Protein AF-A0A7V7G364-F1 (afdb_monomer_lite)

Foldseek 3Di:
DPPCVFFDDDPVVVVLLVLLVVLLVLQQVLQLCCCVVLVLDDPVCSVVGGLVCSQWPPPDPDTDGRPSLVPDPQVLSVVSVVLVVVLVCLVVVVVVVCVVPVLQAHSVRSVCCSPPFPETEGAPVVVVVVSVVVVVVVVVLVVLVVVLVVLVVVLVVLVVVLVVCVVVVPPVSNVVSVVVNVVSVVVSVVSVVVSVVVVVVVVRYRYDYPVSSVVVSVVSVVSSVSSVVSSVSSSVVVVVPDDPPDDDDDDPDDDD

Sequence (256 aa):
MEDFSYTINNLKTSHYKNSFRIFYSLLDKIAYFIYRFFDLGPIDNDGRVSFINIFVNTSGKTSKPNKALENSKNPFIHALFFILKDIRELKSYTNISKWVDPDVASYDEIRNAMEHRSLKIVDDFGKESVSRDYRLHENEVEKVKEEIRLLRCDIEGIFPKIREAKQSGEVNKRKEAETEKSSLESQVDVLQKKLHEKEKLSSHSVLVSITEFERRLKGLAKLCRNSLMYLSLAIEFEESQKESDGLVIPREVPLK

Radius of gyration: 28.06 Å; chains: 1; bounding box: 55×54×86 Å

InterPro domains:
  IPR040826 LA2681-like HEPN domain [PF18733] (4-140)

Organism: NCBI:txid2606936

Secondary structure (DSSP, 8-state):
---GGGB--SHHHHHHHHHHHHHHHHHHHHHHHHHHHTT-S-GGGGGG--TTTTTEE--SSS-EE-HHHHT---HHHHHHHHHHHHHHHTTTHHHHHHHH-TT---HHHHHHHHHTSEEEEE-HHHHHHHHHHHHHHHHHHHHHHHHHHHHHHHHHHHHHHHHHHHHHT-HHHHHHHHHHHHHHHHHHHHHHHHHHHHHHHHTTEEEEEHHHHHHHHHHHHHHHHHHHHHHHHHHHHHHHHS---S----------

pLDDT: mean 78.5, std 14.14, range [37.53, 95.12]

Structure (mmCIF, N/CA/C/O backbone):
data_AF-A0A7V7G364-F1
#
_entry.id   AF-A0A7V7G364-F1
#
loop_
_atom_site.group_PDB
_atom_site.id
_atom_site.type_symbol
_atom_site.label_atom_id
_atom_site.label_alt_id
_atom_site.label_comp_id
_atom_site.label_asym_id
_atom_site.label_entity_id
_atom_site.label_seq_id
_atom_site.pdbx_PDB_ins_code
_atom_site.Cartn_x
_atom_site.Cartn_y
_atom_site.Cartn_z
_atom_site.occupancy
_atom_site.B_iso_or_equiv
_atom_site.auth_seq_id
_atom_site.auth_comp_id
_atom_site.auth_asym_id
_atom_site.auth_atom_id
_atom_site.pdbx_PDB_model_num
ATOM 1 N N . MET A 1 1 ? -13.686 13.954 19.635 1.00 38.00 1 MET A N 1
ATOM 2 C CA . MET A 1 1 ? -14.362 14.854 18.675 1.00 38.00 1 MET A CA 1
ATOM 3 C C . MET A 1 1 ? -13.288 15.183 17.656 1.00 38.00 1 MET A C 1
ATOM 5 O O . MET A 1 1 ? -12.248 15.650 18.089 1.00 38.00 1 MET A O 1
ATOM 9 N N . GLU A 1 2 ? -13.427 14.781 16.387 1.00 46.22 2 GLU A N 1
ATOM 10 C CA . GLU A 1 2 ? -12.380 15.047 15.385 1.00 46.22 2 GLU A CA 1
ATOM 11 C C . GLU A 1 2 ? -12.263 16.565 15.209 1.00 46.22 2 GLU A C 1
ATOM 13 O O . GLU A 1 2 ? -13.147 17.179 14.616 1.00 46.22 2 GLU A O 1
ATOM 18 N N . ASP A 1 3 ? -11.223 17.185 15.767 1.00 50.91 3 ASP A N 1
ATOM 19 C CA . ASP A 1 3 ? -10.958 18.591 15.493 1.00 50.91 3 ASP A CA 1
ATOM 20 C C . ASP A 1 3 ? -10.378 18.703 14.078 1.00 50.91 3 ASP A C 1
ATOM 22 O O . ASP A 1 3 ? -9.234 18.343 13.794 1.00 50.91 3 ASP A O 1
ATOM 26 N N . PHE A 1 4 ? -11.230 19.129 13.149 1.00 54.78 4 PHE A N 1
ATOM 27 C CA . PHE A 1 4 ? -10.902 19.285 11.733 1.00 54.78 4 PHE A CA 1
ATOM 28 C C . PHE A 1 4 ? -10.057 20.537 11.452 1.00 54.78 4 PHE A C 1
ATOM 30 O O . PHE A 1 4 ? -9.683 20.760 10.298 1.00 54.78 4 PHE A O 1
ATOM 37 N N . SER A 1 5 ? -9.750 21.341 12.476 1.00 58.91 5 SER A N 1
ATOM 38 C CA . SER A 1 5 ? -9.090 22.645 12.354 1.00 58.91 5 SER A CA 1
ATOM 39 C C . SER A 1 5 ? -7.696 22.582 11.712 1.00 58.91 5 SER A C 1
ATOM 41 O O . SER A 1 5 ? -7.306 23.511 11.007 1.00 58.91 5 SER A O 1
ATOM 43 N N . TYR A 1 6 ? -6.979 21.463 11.861 1.00 69.06 6 TYR A N 1
ATOM 44 C CA . TYR A 1 6 ? -5.593 21.314 11.394 1.00 69.06 6 TYR A CA 1
ATOM 45 C C . TYR A 1 6 ? -5.445 20.718 9.982 1.00 69.06 6 TYR A C 1
ATOM 47 O O . TYR A 1 6 ? -4.327 20.508 9.506 1.00 69.06 6 TYR A O 1
ATOM 55 N N . THR A 1 7 ? -6.548 20.398 9.290 1.00 79.81 7 THR A N 1
ATOM 56 C CA . THR A 1 7 ? -6.463 19.762 7.962 1.00 79.81 7 THR A CA 1
ATOM 57 C C . THR A 1 7 ? -6.115 20.779 6.878 1.00 79.81 7 THR A C 1
ATOM 59 O O . THR A 1 7 ? -6.860 21.719 6.604 1.00 79.81 7 THR A O 1
ATOM 62 N N . ILE A 1 8 ? -5.014 20.534 6.173 1.00 83.38 8 ILE A N 1
ATOM 63 C CA . ILE A 1 8 ? -4.572 21.336 5.037 1.00 83.38 8 ILE A CA 1
ATOM 64 C C . ILE A 1 8 ? -5.284 20.836 3.775 1.00 83.38 8 ILE A C 1
ATOM 66 O O . ILE A 1 8 ? -4.925 19.807 3.206 1.00 83.38 8 ILE A O 1
ATOM 70 N N . ASN A 1 9 ? -6.269 21.601 3.304 1.00 84.00 9 ASN A N 1
ATOM 71 C CA . ASN A 1 9 ? -7.017 21.324 2.073 1.00 84.00 9 ASN A CA 1
ATOM 72 C C . ASN A 1 9 ? -6.780 22.417 1.022 1.00 84.00 9 ASN A C 1
ATOM 74 O O . ASN A 1 9 ? -7.696 23.127 0.617 1.00 84.00 9 ASN A O 1
ATOM 78 N N . ASN A 1 10 ? -5.532 22.578 0.586 1.00 89.25 10 ASN A N 1
ATOM 79 C CA . ASN A 1 10 ? -5.169 23.550 -0.449 1.00 89.25 10 ASN A CA 1
ATOM 80 C C . ASN A 1 10 ? -4.843 22.871 -1.793 1.00 89.25 10 ASN A C 1
ATOM 82 O O . ASN A 1 10 ? -4.668 21.651 -1.880 1.00 89.25 10 ASN A O 1
ATOM 86 N N . LEU A 1 11 ? -4.707 23.669 -2.854 1.00 91.25 11 LEU A N 1
ATOM 87 C CA . LEU A 1 11 ? -4.392 23.172 -4.197 1.00 91.25 11 LEU A CA 1
ATOM 88 C C . LEU A 1 11 ? -3.107 22.320 -4.229 1.00 91.25 11 LEU A C 1
ATOM 90 O O . LEU A 1 11 ? -3.068 21.277 -4.880 1.00 91.25 11 LEU A O 1
ATOM 94 N N . LYS A 1 12 ? -2.087 22.707 -3.451 1.00 91.62 12 LYS A N 1
ATOM 95 C CA . LYS A 1 12 ? -0.828 21.960 -3.295 1.00 91.62 12 LYS A CA 1
ATOM 96 C C . LYS A 1 12 ? -1.085 20.530 -2.805 1.00 91.62 12 LYS A C 1
ATOM 98 O O . LYS A 1 12 ? -0.618 19.583 -3.432 1.00 91.62 12 LYS A O 1
ATOM 103 N N . THR A 1 13 ? -1.873 20.352 -1.744 1.00 90.94 13 THR A N 1
ATOM 104 C CA . THR A 1 13 ? -2.212 19.016 -1.217 1.00 90.94 13 THR A CA 1
ATOM 105 C C . THR A 1 13 ? -3.013 18.170 -2.205 1.00 90.94 13 THR A C 1
ATOM 107 O O . THR A 1 13 ? -2.791 16.963 -2.294 1.00 90.94 13 THR A O 1
ATOM 110 N N . SER A 1 14 ? -3.887 18.790 -3.003 1.00 90.31 14 SER A N 1
ATOM 111 C CA . SER A 1 14 ? -4.610 18.100 -4.076 1.00 90.31 14 SER A CA 1
ATOM 112 C C . SER A 1 14 ? -3.657 17.599 -5.166 1.00 90.31 14 SER A C 1
ATOM 114 O O . SER A 1 14 ? -3.679 16.419 -5.521 1.00 90.31 14 SER A O 1
ATOM 116 N N . HIS A 1 15 ? -2.739 18.454 -5.632 1.00 94.00 15 HIS A N 1
ATOM 117 C CA . HIS A 1 15 ? -1.706 18.057 -6.589 1.00 94.00 15 HIS A CA 1
ATOM 118 C C . HIS A 1 15 ? -0.803 16.957 -6.042 1.00 94.00 15 HIS A C 1
ATOM 120 O O . HIS A 1 15 ? -0.470 16.028 -6.764 1.00 94.00 15 HIS A O 1
ATOM 126 N N . TYR A 1 16 ? -0.450 17.013 -4.762 1.00 93.69 16 TYR A N 1
ATOM 127 C CA . TYR A 1 16 ? 0.359 15.992 -4.105 1.00 93.69 16 TYR A CA 1
ATOM 128 C C . TYR A 1 16 ? -0.329 14.630 -4.072 1.00 93.69 16 TYR A C 1
ATOM 130 O O . TYR A 1 16 ? 0.282 13.634 -4.463 1.00 93.69 16 TYR A O 1
ATOM 138 N N . LYS A 1 17 ? -1.612 14.589 -3.695 1.00 92.38 17 LYS A N 1
ATOM 139 C CA . LYS A 1 17 ? -2.429 13.372 -3.785 1.00 92.38 17 LYS A CA 1
ATOM 140 C C . LYS A 1 17 ? -2.491 12.873 -5.233 1.00 92.38 17 LYS A C 1
ATOM 142 O O . LYS A 1 17 ? -2.279 11.693 -5.489 1.00 92.38 17 LYS A O 1
ATOM 147 N N . ASN A 1 18 ? -2.710 13.754 -6.205 1.00 93.12 18 ASN A N 1
ATOM 148 C CA . ASN A 1 18 ? -2.767 13.340 -7.604 1.00 93.12 18 ASN A CA 1
ATOM 149 C C . ASN A 1 18 ? -1.428 12.769 -8.112 1.00 93.12 18 ASN A C 1
ATOM 151 O O . ASN A 1 18 ? -1.402 11.686 -8.691 1.00 93.12 18 ASN A O 1
ATOM 155 N N . SER A 1 19 ? -0.309 13.440 -7.834 1.00 94.62 19 SER A N 1
ATOM 156 C CA . SER A 1 19 ? 1.034 12.977 -8.201 1.00 94.62 19 SER A CA 1
ATOM 157 C C . SER A 1 19 ? 1.349 11.611 -7.599 1.00 94.62 19 SER A C 1
ATOM 159 O O . SER A 1 19 ? 1.882 10.742 -8.283 1.00 94.62 19 SER A O 1
ATOM 161 N N . PHE A 1 20 ? 0.966 11.385 -6.341 1.00 92.19 20 PHE A N 1
ATOM 162 C CA . PHE A 1 20 ? 1.157 10.099 -5.677 1.00 92.19 20 PHE A CA 1
ATOM 163 C C . PHE A 1 20 ? 0.382 8.971 -6.384 1.00 92.19 20 PHE A C 1
ATOM 165 O O . PHE A 1 20 ? 0.956 7.913 -6.640 1.00 92.19 20 PHE A O 1
ATOM 172 N N . ARG A 1 21 ? -0.878 9.210 -6.792 1.00 91.56 21 ARG A N 1
ATOM 173 C CA . ARG A 1 21 ? -1.664 8.250 -7.600 1.00 91.56 21 ARG A CA 1
ATOM 174 C C . ARG A 1 21 ? -1.016 7.972 -8.954 1.00 91.56 21 ARG A C 1
ATOM 176 O O . ARG A 1 21 ? -0.927 6.818 -9.364 1.00 91.56 21 ARG A O 1
ATOM 183 N N . ILE A 1 22 ? -0.540 9.015 -9.636 1.00 93.81 22 ILE A N 1
ATOM 184 C CA . ILE A 1 22 ? 0.121 8.890 -10.943 1.00 93.81 22 ILE A CA 1
ATOM 185 C C . ILE A 1 22 ? 1.374 8.017 -10.835 1.00 93.81 22 ILE A C 1
ATOM 187 O O . ILE A 1 22 ? 1.575 7.133 -11.664 1.00 93.81 22 ILE A O 1
ATOM 191 N N . PHE A 1 23 ? 2.197 8.220 -9.807 1.00 92.38 23 PHE A N 1
ATOM 192 C CA . PHE A 1 23 ? 3.402 7.421 -9.601 1.00 92.38 23 PHE A CA 1
ATOM 193 C C . PHE A 1 23 ? 3.097 5.945 -9.326 1.00 92.38 23 PHE A C 1
ATOM 195 O O . PHE A 1 23 ? 3.756 5.072 -9.883 1.00 92.38 23 PHE A O 1
ATOM 202 N N . TYR A 1 24 ? 2.057 5.641 -8.550 1.00 89.00 24 TYR A N 1
ATOM 203 C CA . TYR A 1 24 ? 1.623 4.254 -8.377 1.00 89.00 24 TYR A CA 1
ATOM 204 C C . TYR A 1 24 ? 1.089 3.630 -9.660 1.00 89.00 24 TYR A C 1
ATOM 206 O O . TYR A 1 24 ? 1.488 2.523 -10.008 1.00 89.00 24 TYR A O 1
ATOM 214 N N . SER A 1 25 ? 0.260 4.365 -10.401 1.00 91.06 25 SER A N 1
ATOM 215 C CA . SER A 1 25 ? -0.219 3.914 -11.707 1.00 91.06 25 SER A CA 1
ATOM 216 C C . SER A 1 25 ? 0.941 3.641 -12.672 1.00 91.06 25 SER A C 1
ATOM 218 O O . SER A 1 25 ? 0.881 2.699 -13.458 1.00 91.06 25 SER A O 1
ATOM 220 N N . LEU A 1 26 ? 2.021 4.425 -12.600 1.00 93.19 26 LEU A N 1
ATOM 221 C CA . LEU A 1 26 ? 3.227 4.198 -13.390 1.00 93.19 26 LEU A CA 1
ATOM 222 C C . LEU A 1 26 ? 3.935 2.893 -13.001 1.00 93.19 26 LEU A C 1
ATOM 224 O O . LEU A 1 26 ? 4.289 2.122 -13.888 1.00 93.19 26 LEU A O 1
ATOM 228 N N . LEU A 1 27 ? 4.107 2.616 -11.705 1.00 90.25 27 LEU A N 1
ATOM 229 C CA . LEU A 1 27 ? 4.674 1.343 -11.239 1.00 90.25 27 LEU A CA 1
ATOM 230 C C . LEU A 1 27 ? 3.813 0.146 -11.660 1.00 90.25 27 LEU A C 1
ATOM 232 O O . LEU A 1 27 ? 4.358 -0.866 -12.093 1.00 90.25 27 LEU A O 1
ATOM 236 N N . ASP A 1 28 ? 2.487 0.272 -11.593 1.00 89.50 28 ASP A N 1
ATOM 237 C CA . ASP A 1 28 ? 1.566 -0.782 -12.029 1.00 89.50 28 ASP A CA 1
ATOM 238 C C . ASP A 1 28 ? 1.683 -1.033 -13.545 1.00 89.50 28 ASP A C 1
ATOM 240 O O . ASP A 1 28 ? 1.720 -2.181 -13.985 1.00 89.50 28 ASP A O 1
ATOM 244 N N . LYS A 1 29 ? 1.850 0.022 -14.355 1.00 92.62 29 LYS A N 1
ATOM 245 C CA . LYS A 1 29 ? 2.114 -0.109 -15.799 1.00 92.62 29 LYS A CA 1
ATOM 246 C C . LYS A 1 29 ? 3.466 -0.749 -16.100 1.00 92.62 29 LYS A C 1
ATOM 248 O O . LYS A 1 29 ? 3.547 -1.577 -17.000 1.00 92.62 29 LYS A O 1
ATOM 253 N N . ILE A 1 30 ? 4.514 -0.391 -15.355 1.00 93.12 30 ILE A N 1
ATOM 254 C CA . ILE A 1 30 ? 5.829 -1.041 -15.465 1.00 93.12 30 ILE A CA 1
ATOM 255 C C . ILE A 1 30 ? 5.692 -2.529 -15.131 1.00 93.12 30 ILE A C 1
ATOM 257 O O . ILE A 1 30 ? 6.213 -3.369 -15.859 1.00 93.12 30 ILE A O 1
ATOM 261 N N . ALA A 1 31 ? 4.954 -2.866 -14.070 1.00 91.38 31 ALA A N 1
ATOM 262 C CA . ALA A 1 31 ? 4.721 -4.250 -13.683 1.00 91.38 31 ALA A CA 1
ATOM 263 C C . ALA A 1 31 ? 3.994 -5.038 -14.774 1.00 91.38 31 ALA A C 1
ATOM 265 O O . ALA A 1 31 ? 4.426 -6.132 -15.127 1.00 91.38 31 ALA A O 1
ATOM 266 N N . TYR A 1 32 ? 2.922 -4.462 -15.324 1.00 93.31 32 TYR A N 1
ATOM 267 C CA . TYR A 1 32 ? 2.176 -5.037 -16.438 1.00 93.31 32 TYR A CA 1
ATOM 268 C C . TYR A 1 32 ? 3.067 -5.277 -17.657 1.00 93.31 32 TYR A C 1
ATOM 270 O O . TYR A 1 32 ? 3.076 -6.370 -18.220 1.00 93.31 32 TYR A O 1
ATOM 278 N N . PHE A 1 33 ? 3.864 -4.272 -18.025 1.00 93.81 33 PHE A N 1
ATOM 279 C CA . PHE A 1 33 ? 4.785 -4.375 -19.146 1.00 93.81 33 PHE A CA 1
ATOM 280 C C . PHE A 1 33 ? 5.786 -5.516 -18.940 1.00 93.81 33 PHE A C 1
ATOM 282 O O . PHE A 1 33 ? 5.926 -6.357 -19.819 1.00 93.81 33 PHE A O 1
ATOM 289 N N . ILE A 1 34 ? 6.439 -5.586 -17.774 1.00 91.62 34 ILE A N 1
ATOM 290 C CA . ILE A 1 34 ? 7.384 -6.665 -17.446 1.00 91.62 34 ILE A CA 1
ATOM 291 C C . ILE A 1 34 ? 6.681 -8.023 -17.508 1.00 91.62 34 ILE A C 1
ATOM 293 O O . ILE A 1 34 ? 7.213 -8.960 -18.096 1.00 91.62 34 ILE A O 1
ATOM 297 N N . TYR A 1 35 ? 5.478 -8.128 -16.939 1.00 91.25 35 TYR A N 1
ATOM 298 C CA . TYR A 1 35 ? 4.720 -9.376 -16.917 1.00 91.25 35 TYR A CA 1
ATOM 299 C C . TYR A 1 35 ? 4.489 -9.944 -18.316 1.00 91.25 35 TYR A C 1
ATOM 301 O O . TYR A 1 35 ? 4.641 -11.146 -18.522 1.00 91.25 35 TYR A O 1
ATOM 309 N N . ARG A 1 36 ? 4.155 -9.075 -19.276 1.00 91.50 36 ARG A N 1
ATOM 310 C CA . ARG A 1 36 ? 3.897 -9.471 -20.663 1.00 91.50 36 ARG A CA 1
ATOM 311 C C . ARG A 1 36 ? 5.168 -9.636 -21.483 1.00 91.50 36 ARG A C 1
ATOM 313 O O . ARG A 1 36 ? 5.262 -10.598 -22.231 1.00 91.50 36 ARG A O 1
ATOM 320 N N . PHE A 1 37 ? 6.143 -8.745 -21.326 1.00 90.94 37 PHE A N 1
ATOM 321 C CA . PHE A 1 37 ? 7.398 -8.802 -22.076 1.00 90.94 37 PHE A CA 1
ATOM 322 C C . PHE A 1 37 ? 8.193 -10.081 -21.780 1.00 90.94 37 PHE A C 1
ATOM 324 O O . PHE A 1 37 ? 8.747 -10.683 -22.693 1.00 90.94 37 PHE A O 1
ATOM 331 N N . PHE A 1 38 ? 8.213 -10.516 -20.517 1.00 88.06 38 PHE A N 1
ATOM 332 C CA . PHE A 1 38 ? 8.916 -11.727 -20.079 1.00 88.06 38 PHE A CA 1
ATOM 333 C C . PHE A 1 38 ? 8.032 -12.982 -20.034 1.00 88.06 38 PHE A C 1
ATOM 335 O O . PHE A 1 38 ? 8.481 -14.008 -19.529 1.00 88.06 38 PHE A O 1
ATOM 342 N N . ASP A 1 39 ? 6.782 -12.892 -20.498 1.00 88.12 39 ASP A N 1
ATOM 343 C CA . ASP A 1 39 ? 5.790 -13.975 -20.464 1.00 88.12 39 ASP A CA 1
ATOM 344 C C . ASP A 1 39 ? 5.727 -14.711 -19.109 1.00 88.12 39 ASP A C 1
ATOM 346 O O . ASP A 1 39 ? 5.904 -15.923 -18.987 1.00 88.12 39 ASP A O 1
ATOM 350 N N . LEU A 1 40 ? 5.511 -13.948 -18.031 1.00 87.19 40 LEU A N 1
ATOM 351 C CA . LEU A 1 40 ? 5.588 -14.465 -16.658 1.00 87.19 40 LEU A CA 1
ATOM 352 C C . LEU A 1 40 ? 4.371 -15.307 -16.235 1.00 87.19 40 LEU A C 1
ATOM 354 O O . LEU A 1 40 ? 4.328 -15.797 -15.102 1.00 87.19 40 LEU A O 1
ATOM 358 N N . GLY A 1 41 ? 3.370 -15.463 -17.104 1.00 85.25 41 GLY A N 1
ATOM 359 C CA . GLY A 1 41 ? 2.203 -16.301 -16.860 1.00 85.25 41 GLY A CA 1
ATOM 360 C C . GLY A 1 41 ? 1.000 -15.999 -17.767 1.00 85.25 41 GLY A C 1
ATOM 361 O O . GLY A 1 41 ? 1.064 -15.143 -18.656 1.00 85.25 41 GLY A O 1
ATOM 362 N N . PRO A 1 42 ? -0.130 -16.700 -17.546 1.00 85.19 42 PRO A N 1
ATOM 363 C CA . PRO A 1 42 ? -1.263 -16.697 -18.468 1.00 85.19 42 PRO A CA 1
ATOM 364 C C . PRO A 1 42 ? -1.929 -15.322 -18.585 1.00 85.19 42 PRO A C 1
ATOM 366 O O . PRO A 1 42 ? -1.891 -14.507 -17.659 1.00 85.19 42 PRO A O 1
ATOM 369 N N . ILE A 1 43 ? -2.570 -15.075 -19.730 1.00 86.31 43 ILE A N 1
ATO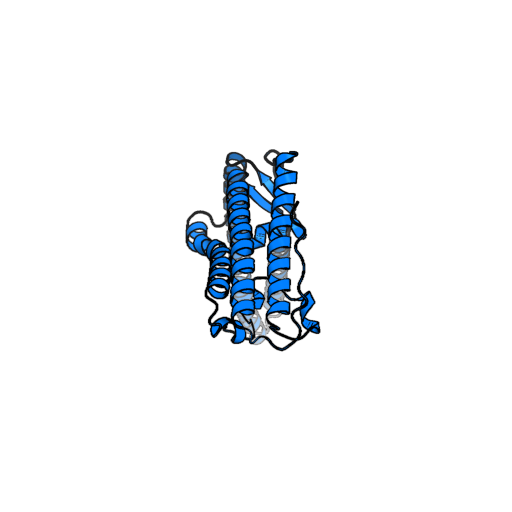M 370 C CA . ILE A 1 43 ? -3.263 -13.812 -20.047 1.00 86.31 43 ILE A CA 1
ATOM 371 C C . ILE A 1 43 ? -4.381 -13.507 -19.043 1.00 86.31 43 ILE A C 1
ATOM 373 O O . ILE A 1 43 ? -4.512 -12.373 -18.588 1.00 86.31 43 ILE A O 1
ATOM 377 N N . ASP A 1 44 ? -5.092 -14.536 -18.582 1.00 86.19 44 ASP A N 1
ATOM 378 C CA . ASP A 1 44 ? -6.210 -14.416 -17.635 1.00 86.19 44 ASP A CA 1
ATOM 379 C C . ASP A 1 44 ? -5.834 -13.749 -16.298 1.00 86.19 44 ASP A C 1
ATOM 381 O O . ASP A 1 44 ? -6.692 -13.218 -15.590 1.00 86.19 44 ASP A O 1
ATOM 385 N N . ASN A 1 45 ? -4.545 -13.746 -15.942 1.00 84.44 45 ASN A N 1
ATOM 386 C CA . ASN A 1 45 ? -4.050 -13.156 -14.700 1.00 84.44 45 ASN A CA 1
ATOM 387 C C . ASN A 1 45 ? -3.696 -11.663 -14.806 1.00 84.44 45 ASN A C 1
ATOM 389 O O . ASN A 1 45 ? -3.281 -11.083 -13.800 1.00 84.44 45 ASN A O 1
ATOM 393 N N . ASP A 1 46 ? -3.901 -11.021 -15.962 1.00 85.56 46 ASP A N 1
ATOM 394 C CA . ASP A 1 46 ? -3.571 -9.606 -16.195 1.00 85.56 46 ASP A CA 1
ATOM 395 C C . ASP A 1 46 ? -4.151 -8.655 -15.144 1.00 85.56 46 ASP A C 1
ATOM 397 O O . ASP A 1 46 ? -3.459 -7.765 -14.648 1.00 85.56 46 ASP A O 1
ATOM 401 N N . GLY A 1 47 ? -5.397 -8.885 -14.721 1.00 83.50 47 GLY A N 1
ATOM 402 C CA . GLY A 1 47 ? -6.067 -8.042 -13.725 1.00 83.50 47 GLY A CA 1
ATOM 403 C C . GLY A 1 47 ? -5.483 -8.125 -12.308 1.00 83.50 47 GLY A C 1
ATOM 404 O O . GLY A 1 47 ? -5.853 -7.328 -11.450 1.00 83.50 47 GLY A O 1
ATOM 405 N N . ARG A 1 48 ? -4.594 -9.087 -12.031 1.00 82.31 48 ARG A N 1
ATOM 406 C CA . ARG A 1 48 ? -3.954 -9.290 -10.715 1.00 82.31 48 ARG A CA 1
ATOM 407 C C . ARG A 1 48 ? -2.471 -8.926 -10.713 1.00 82.31 48 ARG A C 1
ATOM 409 O O . ARG A 1 48 ? -1.786 -9.119 -9.697 1.00 82.31 48 ARG A O 1
ATOM 416 N N . VAL A 1 49 ? -1.969 -8.419 -11.838 1.00 85.19 49 VAL A N 1
ATOM 417 C CA . VAL A 1 49 ? -0.578 -8.006 -11.967 1.00 85.19 49 VAL A CA 1
ATOM 418 C C . VAL A 1 49 ? -0.343 -6.780 -11.097 1.00 85.19 49 VAL A C 1
ATOM 420 O O . VAL A 1 49 ? -1.038 -5.773 -11.177 1.00 85.19 49 VAL A O 1
ATOM 423 N N . SER A 1 50 ? 0.664 -6.881 -10.243 1.00 82.88 50 SER A N 1
ATOM 424 C CA . SER A 1 50 ? 1.167 -5.769 -9.450 1.00 82.88 50 SER A CA 1
ATOM 425 C C . SER A 1 50 ? 2.680 -5.855 -9.403 1.00 82.88 50 SER A C 1
ATOM 427 O O . SER A 1 50 ? 3.252 -6.942 -9.526 1.00 82.88 50 SER A O 1
ATOM 429 N N . PHE A 1 51 ? 3.337 -4.724 -9.154 1.00 81.25 51 PHE A N 1
ATOM 430 C CA . PHE A 1 51 ? 4.798 -4.667 -9.051 1.00 81.25 51 PHE A CA 1
ATOM 431 C C . PHE A 1 51 ? 5.352 -5.625 -7.977 1.00 81.25 51 PHE A C 1
ATOM 433 O O . PHE A 1 51 ? 6.479 -6.088 -8.060 1.00 81.25 51 PHE A O 1
ATOM 440 N N . ILE A 1 52 ? 4.538 -5.978 -6.979 1.00 80.06 52 ILE A N 1
ATOM 441 C CA . ILE A 1 52 ? 4.843 -6.964 -5.935 1.00 80.06 52 ILE A CA 1
ATOM 442 C C . ILE A 1 52 ? 4.753 -8.397 -6.474 1.00 80.06 52 ILE A C 1
ATOM 444 O O . ILE A 1 52 ? 5.659 -9.194 -6.221 1.00 80.06 52 ILE A O 1
ATOM 448 N N . ASN A 1 53 ? 3.661 -8.719 -7.167 1.00 79.69 53 ASN A N 1
ATOM 449 C CA . ASN A 1 53 ? 3.310 -10.091 -7.537 1.00 79.69 53 ASN A CA 1
ATOM 450 C C . ASN A 1 53 ? 4.174 -10.634 -8.680 1.00 79.69 53 ASN A C 1
ATOM 452 O O . ASN A 1 53 ? 4.369 -11.840 -8.764 1.00 79.69 53 ASN A O 1
ATOM 456 N N . ILE A 1 54 ? 4.729 -9.766 -9.534 1.00 85.94 54 ILE A N 1
ATOM 457 C CA . ILE A 1 54 ? 5.603 -10.215 -10.631 1.00 85.94 54 ILE A CA 1
ATOM 458 C C . ILE A 1 54 ? 6.891 -10.875 -10.121 1.00 85.94 54 ILE A C 1
ATOM 460 O O . ILE A 1 54 ? 7.381 -11.828 -10.724 1.00 85.94 54 ILE A O 1
ATOM 464 N N . PHE A 1 55 ? 7.413 -10.397 -8.988 1.00 82.12 55 PHE A N 1
ATOM 465 C CA . PHE A 1 55 ? 8.665 -10.872 -8.409 1.00 82.12 55 PHE A CA 1
ATOM 466 C C . PHE A 1 55 ? 8.469 -11.914 -7.312 1.00 82.12 55 PHE A C 1
ATOM 468 O O . PHE A 1 55 ? 9.395 -12.672 -7.039 1.00 82.12 55 PHE A O 1
ATOM 475 N N . VAL A 1 56 ? 7.309 -11.939 -6.650 1.00 76.81 56 VAL A N 1
ATOM 476 C CA . VAL A 1 56 ? 7.054 -12.809 -5.498 1.00 76.81 56 VAL A CA 1
ATOM 477 C C . VAL A 1 56 ? 5.731 -13.534 -5.672 1.00 76.81 56 VAL A C 1
ATOM 479 O O . VAL A 1 56 ? 4.675 -12.910 -5.741 1.00 76.81 56 VAL A O 1
ATOM 482 N N . ASN A 1 57 ? 5.796 -14.862 -5.652 1.00 68.69 57 ASN A N 1
ATOM 483 C CA . ASN A 1 57 ? 4.626 -15.721 -5.671 1.00 68.69 57 ASN A CA 1
ATOM 484 C C . ASN A 1 57 ? 4.151 -15.985 -4.238 1.00 68.69 57 ASN A C 1
ATOM 486 O O . ASN A 1 57 ? 4.831 -16.655 -3.456 1.00 68.69 57 ASN A O 1
ATOM 490 N N . THR A 1 58 ? 2.954 -15.505 -3.907 1.00 59.75 58 THR A N 1
ATOM 491 C CA . THR A 1 58 ? 2.298 -15.736 -2.607 1.00 59.75 58 THR A CA 1
ATOM 492 C C . THR A 1 58 ? 1.447 -17.010 -2.645 1.00 59.75 58 THR A C 1
ATOM 494 O O . THR A 1 58 ? 0.258 -17.000 -2.343 1.00 59.75 58 THR A O 1
ATOM 497 N N . SER A 1 59 ? 2.042 -18.128 -3.063 1.00 51.25 59 SER A N 1
ATOM 498 C CA . SER A 1 59 ? 1.384 -19.441 -3.052 1.00 51.25 59 SER A CA 1
ATOM 499 C C . SER A 1 59 ? 1.838 -20.238 -1.823 1.00 51.25 59 SER A C 1
ATOM 501 O O . SER A 1 59 ? 2.670 -21.138 -1.935 1.00 51.25 59 SER A O 1
ATOM 503 N N . GLY A 1 60 ? 1.319 -19.888 -0.638 1.00 53.59 60 GLY A N 1
ATOM 504 C CA . GLY A 1 60 ? 1.544 -20.609 0.627 1.00 53.59 60 GLY A CA 1
ATOM 505 C C . GLY A 1 60 ? 2.053 -19.741 1.791 1.00 53.59 60 GLY A C 1
ATOM 506 O O . GLY A 1 60 ? 2.020 -18.517 1.727 1.00 53.59 60 GLY A O 1
ATOM 507 N N . LYS A 1 61 ? 2.534 -20.385 2.872 1.00 49.41 61 LYS A N 1
ATOM 508 C CA . LYS A 1 61 ? 3.088 -19.727 4.083 1.00 49.41 61 LYS A CA 1
ATOM 509 C C . LYS A 1 61 ? 4.443 -19.029 3.861 1.00 49.41 61 LYS A C 1
ATOM 511 O O . LYS A 1 61 ? 4.899 -18.325 4.756 1.00 49.41 61 LYS A O 1
ATOM 516 N N . THR A 1 62 ? 5.100 -19.230 2.715 1.00 53.53 62 THR A N 1
ATOM 517 C CA . THR A 1 62 ? 6.421 -18.659 2.413 1.00 53.53 62 THR A CA 1
ATOM 518 C C . THR A 1 62 ? 6.423 -17.935 1.068 1.00 53.53 62 THR A C 1
ATOM 520 O O . THR A 1 62 ? 6.053 -18.495 0.039 1.00 53.53 62 THR A O 1
ATOM 523 N N . SER A 1 63 ? 6.857 -16.674 1.087 1.00 62.22 63 SER A N 1
ATOM 524 C CA . SER A 1 63 ? 7.063 -15.847 -0.104 1.00 62.22 63 SER A CA 1
ATOM 525 C C . SER A 1 63 ? 8.268 -16.364 -0.885 1.00 62.22 63 SER A C 1
ATOM 527 O O . SER A 1 63 ? 9.394 -16.258 -0.399 1.00 62.22 63 SER A O 1
ATOM 529 N N . LYS A 1 64 ? 8.051 -16.920 -2.082 1.00 68.44 64 LYS A N 1
ATOM 530 C CA . LYS A 1 64 ? 9.140 -17.372 -2.964 1.00 68.44 64 LYS A CA 1
ATOM 531 C C . LYS A 1 64 ? 9.297 -16.428 -4.157 1.00 68.44 64 LYS A C 1
ATOM 533 O O . LYS A 1 64 ? 8.276 -15.960 -4.673 1.00 68.44 64 LYS A O 1
ATOM 538 N N . PRO A 1 65 ? 10.533 -16.142 -4.602 1.00 73.25 65 PRO A N 1
ATOM 539 C CA . PRO A 1 65 ? 10.749 -15.361 -5.809 1.00 73.25 65 PRO A CA 1
ATOM 540 C C . PRO A 1 65 ? 10.176 -16.079 -7.040 1.00 73.25 65 PRO A C 1
ATOM 542 O O . PRO A 1 65 ? 9.986 -17.300 -7.053 1.00 73.25 65 PRO A O 1
ATOM 545 N N . ASN A 1 66 ? 9.848 -15.312 -8.076 1.00 78.06 66 ASN A N 1
ATOM 546 C CA . ASN A 1 66 ? 9.422 -15.871 -9.351 1.00 78.06 66 ASN A CA 1
ATOM 547 C C . ASN A 1 66 ? 10.617 -16.545 -10.039 1.00 78.06 66 ASN A C 1
ATOM 549 O O . ASN A 1 66 ? 11.586 -15.871 -10.375 1.00 78.06 66 ASN A O 1
ATOM 553 N N . LYS A 1 67 ? 10.529 -17.859 -10.281 1.00 78.06 67 LYS A N 1
ATOM 554 C CA . LYS A 1 67 ? 11.623 -18.673 -10.840 1.00 78.06 67 LYS A CA 1
ATOM 555 C C . LYS A 1 67 ? 12.162 -18.145 -12.173 1.00 78.06 67 LYS A C 1
ATOM 557 O O . LYS A 1 67 ? 13.351 -18.304 -12.438 1.00 78.06 67 LYS A O 1
ATOM 562 N N . ALA A 1 68 ? 11.295 -17.545 -12.996 1.00 79.25 68 ALA A N 1
ATOM 563 C CA . ALA A 1 68 ? 11.674 -16.972 -14.287 1.00 79.25 68 ALA A CA 1
ATOM 564 C C . ALA A 1 68 ? 12.601 -15.756 -14.123 1.00 79.25 68 ALA A C 1
ATOM 566 O O . ALA A 1 68 ? 13.559 -15.595 -14.870 1.00 79.25 68 ALA A O 1
ATOM 567 N N . LEU A 1 69 ? 12.348 -14.933 -13.104 1.00 83.81 69 LEU A N 1
ATOM 568 C CA . LEU A 1 69 ? 13.139 -13.736 -12.821 1.00 83.81 69 LEU A CA 1
ATOM 569 C C . LEU A 1 69 ? 14.344 -14.042 -11.923 1.00 83.81 69 LEU A C 1
ATOM 571 O O . LEU A 1 69 ? 15.398 -13.445 -12.097 1.00 83.81 69 LEU A O 1
ATOM 575 N N . GLU A 1 70 ? 14.213 -14.996 -10.998 1.00 82.06 70 GLU A N 1
ATOM 576 C CA . GLU A 1 70 ? 15.277 -15.419 -10.077 1.00 82.06 70 GLU A CA 1
ATOM 577 C C . GLU A 1 70 ? 16.520 -15.913 -10.824 1.00 82.06 70 GLU A C 1
ATOM 579 O O . GLU A 1 70 ? 17.634 -15.514 -10.501 1.00 82.06 70 GLU A O 1
ATOM 584 N N . ASN A 1 71 ? 16.324 -16.736 -11.857 1.00 82.38 71 ASN A N 1
ATOM 585 C CA . ASN A 1 71 ? 17.415 -17.291 -12.659 1.00 82.38 71 ASN A CA 1
ATOM 586 C C . ASN A 1 71 ? 17.781 -16.417 -13.867 1.00 82.38 71 ASN A C 1
ATOM 588 O O . ASN A 1 71 ? 18.583 -16.835 -14.706 1.00 82.38 71 ASN A O 1
ATOM 592 N N . SER A 1 72 ? 17.186 -15.226 -13.991 1.00 85.56 72 SER A N 1
ATOM 593 C CA . SER A 1 72 ? 17.498 -14.328 -15.098 1.00 85.56 72 SER A CA 1
ATOM 594 C C . SER A 1 72 ? 18.951 -13.863 -15.008 1.00 85.56 72 SER A C 1
ATOM 596 O O . SER A 1 72 ? 19.445 -13.487 -13.942 1.00 85.56 72 SER A O 1
ATOM 598 N N . LYS A 1 73 ? 19.642 -13.848 -16.151 1.00 88.94 73 LYS A N 1
ATOM 599 C CA . LYS A 1 73 ? 20.993 -13.277 -16.270 1.00 88.94 73 LYS A CA 1
ATOM 600 C C . LYS A 1 73 ? 20.977 -11.748 -16.328 1.00 88.94 73 LYS A C 1
ATOM 602 O O . LYS A 1 73 ? 22.040 -11.136 -16.323 1.00 88.94 73 LYS A O 1
ATOM 607 N N . ASN A 1 74 ? 19.794 -11.139 -16.385 1.00 91.69 74 ASN A N 1
ATOM 608 C CA . ASN A 1 74 ? 19.617 -9.708 -16.545 1.00 91.69 74 ASN A CA 1
ATOM 609 C C . ASN A 1 74 ? 19.808 -8.965 -15.215 1.00 91.69 74 ASN A C 1
ATOM 611 O O . ASN A 1 74 ? 18.941 -9.029 -14.336 1.00 91.69 74 ASN A O 1
ATOM 615 N N . PRO A 1 75 ? 20.909 -8.210 -15.048 1.00 90.94 75 PRO A N 1
ATOM 616 C CA . PRO A 1 75 ? 21.175 -7.498 -13.802 1.00 90.94 75 PRO A CA 1
ATOM 617 C C . PRO A 1 75 ? 20.142 -6.397 -13.526 1.00 90.94 75 PRO A C 1
ATOM 619 O O . PRO A 1 75 ? 19.905 -6.044 -12.370 1.00 90.94 75 PRO A O 1
ATOM 622 N N . PHE A 1 76 ? 19.494 -5.861 -14.562 1.00 93.12 76 PHE A N 1
ATOM 623 C CA . PHE A 1 76 ? 18.525 -4.777 -14.427 1.00 93.12 76 PHE A CA 1
ATOM 624 C C . PHE A 1 76 ? 17.168 -5.272 -13.918 1.00 93.12 76 PHE A C 1
ATOM 626 O O . PHE A 1 76 ? 16.482 -4.545 -13.199 1.00 93.12 76 PHE A O 1
ATOM 633 N N . ILE A 1 77 ? 16.815 -6.533 -14.186 1.00 90.06 77 ILE A N 1
ATOM 634 C CA . ILE A 1 77 ? 15.664 -7.192 -13.552 1.00 90.06 77 ILE A CA 1
ATOM 635 C C . ILE A 1 77 ? 15.897 -7.363 -12.052 1.00 90.06 77 ILE A C 1
ATOM 637 O O . ILE A 1 77 ? 15.011 -7.059 -11.250 1.00 90.06 77 ILE A O 1
ATOM 641 N N . HIS A 1 78 ? 17.110 -7.750 -11.654 1.00 88.50 78 HIS A N 1
ATOM 642 C CA . HIS A 1 78 ? 17.484 -7.805 -10.239 1.00 88.50 78 HIS A CA 1
ATOM 643 C C . HIS A 1 78 ? 17.467 -6.412 -9.598 1.00 88.50 78 HIS A C 1
ATOM 645 O O . HIS A 1 78 ? 16.982 -6.254 -8.480 1.00 88.50 78 HIS A O 1
ATOM 651 N N . ALA A 1 79 ? 17.896 -5.370 -10.315 1.00 89.94 79 ALA A N 1
ATOM 652 C CA . ALA A 1 79 ? 17.780 -3.990 -9.841 1.00 89.94 79 ALA A CA 1
ATOM 653 C C . ALA A 1 79 ? 16.313 -3.560 -9.636 1.00 89.94 79 ALA A C 1
ATOM 655 O O . ALA A 1 79 ? 15.994 -2.928 -8.628 1.00 89.94 79 ALA A O 1
ATOM 656 N N . LEU A 1 80 ? 15.399 -3.946 -10.535 1.00 89.62 80 LEU A N 1
ATOM 657 C CA . LEU A 1 80 ? 13.956 -3.728 -10.367 1.00 89.62 80 LEU A CA 1
ATOM 658 C C . LEU A 1 80 ? 13.395 -4.484 -9.152 1.00 89.62 80 LEU A C 1
ATOM 660 O O . LEU A 1 80 ? 12.567 -3.938 -8.417 1.00 89.62 80 LEU A O 1
ATOM 664 N N . PHE A 1 81 ? 13.889 -5.694 -8.880 1.00 85.69 81 PHE A N 1
ATOM 665 C CA . PHE A 1 81 ? 13.566 -6.421 -7.653 1.00 85.69 81 PHE A CA 1
ATOM 666 C C . PHE A 1 81 ? 14.054 -5.688 -6.393 1.00 85.69 81 PHE A C 1
ATOM 668 O O . PHE A 1 81 ? 13.324 -5.605 -5.405 1.00 85.69 81 PHE A O 1
ATOM 675 N N . PHE A 1 82 ? 15.249 -5.093 -6.412 1.00 83.50 82 PHE A N 1
ATOM 676 C CA . PHE A 1 82 ? 15.720 -4.270 -5.295 1.00 83.50 82 PHE A CA 1
ATOM 677 C C . PHE A 1 82 ? 14.915 -2.980 -5.135 1.00 83.50 82 PHE A C 1
ATOM 679 O O . PHE A 1 82 ? 14.665 -2.580 -4.007 1.00 83.50 82 PHE A O 1
ATOM 686 N N . ILE A 1 83 ? 14.403 -2.378 -6.213 1.00 83.31 83 ILE A N 1
ATOM 687 C CA . ILE A 1 83 ? 13.443 -1.269 -6.094 1.00 83.31 83 ILE A CA 1
ATOM 688 C C . ILE A 1 83 ? 12.157 -1.729 -5.409 1.00 83.31 83 ILE A C 1
ATOM 690 O O . ILE A 1 83 ? 11.627 -1.023 -4.551 1.00 83.31 83 ILE A O 1
ATOM 694 N N . LEU A 1 84 ? 11.641 -2.910 -5.761 1.00 76.25 84 LEU A N 1
ATOM 695 C CA . LEU A 1 84 ? 10.513 -3.494 -5.042 1.00 76.25 84 LEU A CA 1
ATOM 696 C C . LEU A 1 84 ? 10.861 -3.662 -3.559 1.00 76.25 84 LEU A C 1
ATOM 698 O O . LEU A 1 84 ? 10.036 -3.348 -2.697 1.00 76.25 84 LEU A O 1
ATOM 702 N N . LYS A 1 85 ? 12.068 -4.157 -3.267 1.00 71.00 85 LYS A N 1
ATOM 703 C CA . LYS A 1 85 ? 12.566 -4.269 -1.902 1.00 71.00 85 LYS A CA 1
ATOM 704 C C . LYS A 1 85 ? 12.613 -2.904 -1.239 1.00 71.00 85 LYS A C 1
ATOM 706 O O . LYS A 1 85 ? 12.098 -2.833 -0.151 1.00 71.00 85 LYS A O 1
ATOM 711 N N . ASP A 1 86 ? 13.057 -1.830 -1.879 1.00 70.38 86 ASP A N 1
ATOM 712 C CA . ASP A 1 86 ? 13.034 -0.478 -1.310 1.00 70.38 86 ASP A CA 1
ATOM 713 C C . ASP A 1 86 ? 11.602 0.004 -1.036 1.00 70.38 86 ASP A C 1
ATOM 715 O O . ASP A 1 86 ? 11.328 0.542 0.033 1.00 70.38 86 ASP A O 1
ATOM 719 N N . ILE A 1 87 ? 10.651 -0.245 -1.944 1.00 69.88 87 ILE A N 1
ATOM 720 C CA . ILE A 1 87 ? 9.224 0.066 -1.736 1.00 69.88 87 ILE A CA 1
ATOM 721 C C . ILE A 1 87 ? 8.670 -0.712 -0.529 1.00 69.88 87 ILE A C 1
ATOM 723 O O . ILE A 1 87 ? 7.863 -0.177 0.233 1.00 69.88 87 ILE A O 1
ATOM 727 N N . ARG A 1 88 ? 9.089 -1.973 -0.343 1.00 62.03 88 ARG A N 1
ATOM 728 C CA . ARG A 1 88 ? 8.660 -2.853 0.759 1.00 62.03 88 ARG A CA 1
ATOM 729 C C . ARG A 1 88 ? 9.439 -2.640 2.061 1.00 62.03 88 ARG A C 1
ATOM 731 O O . ARG A 1 88 ? 8.840 -2.698 3.121 1.00 62.03 88 ARG A O 1
ATOM 738 N N . GLU A 1 89 ? 10.733 -2.366 2.013 1.00 50.97 89 GLU A N 1
ATOM 739 C CA . GLU A 1 89 ? 11.602 -2.033 3.141 1.00 50.97 89 GLU A CA 1
ATOM 740 C C . GLU A 1 89 ? 11.302 -0.627 3.616 1.00 50.97 89 GLU A C 1
ATOM 742 O O . GLU A 1 89 ? 11.388 -0.385 4.802 1.00 50.97 89 GLU A O 1
ATOM 747 N N . LEU A 1 90 ? 10.791 0.284 2.793 1.00 48.19 90 LEU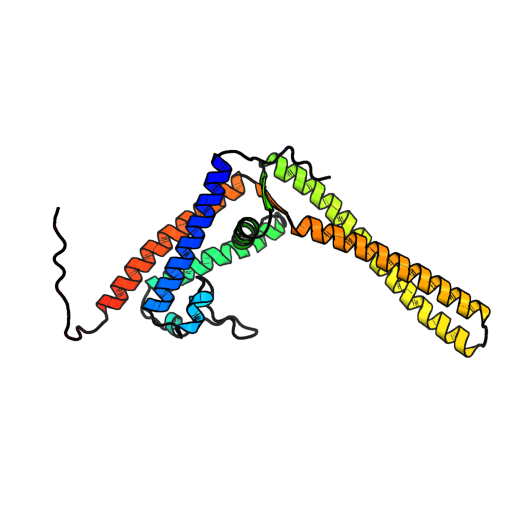 A N 1
ATOM 748 C CA . LEU A 1 90 ? 10.132 1.488 3.301 1.00 48.19 90 LEU A CA 1
ATOM 749 C C . LEU A 1 90 ? 8.857 1.177 4.118 1.00 48.19 90 LEU A C 1
ATOM 751 O O . LEU A 1 90 ? 8.385 2.054 4.835 1.00 48.19 90 LEU A O 1
ATOM 755 N N . LYS A 1 91 ? 8.341 -0.063 4.072 1.00 47.41 91 LYS A N 1
ATOM 756 C CA . LYS A 1 91 ? 7.347 -0.642 5.006 1.00 47.41 91 LYS A CA 1
ATOM 757 C C . LYS A 1 91 ? 7.987 -1.476 6.132 1.00 47.41 91 LYS A C 1
ATOM 759 O O . LYS A 1 91 ? 7.267 -2.165 6.846 1.00 47.41 91 LYS A O 1
ATOM 764 N N . SER A 1 92 ? 9.317 -1.491 6.276 1.00 37.53 92 SER A N 1
ATOM 765 C CA . SER A 1 92 ? 10.058 -2.223 7.329 1.00 37.53 92 SER A CA 1
ATOM 766 C C . SER A 1 92 ? 11.161 -1.403 8.020 1.00 37.53 92 SER A C 1
ATOM 768 O O . SER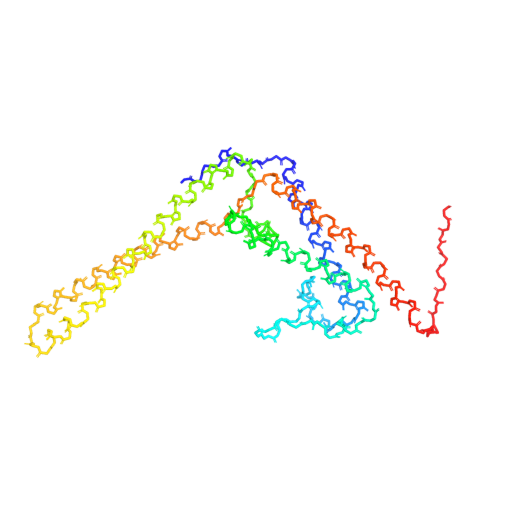 A 1 92 ? 11.498 -1.696 9.159 1.00 37.53 92 SER A O 1
ATOM 770 N N . TYR A 1 93 ? 11.639 -0.297 7.445 1.00 38.69 93 TYR A N 1
ATOM 771 C CA . TYR A 1 93 ? 12.181 0.858 8.167 1.00 38.69 93 TYR A CA 1
ATOM 772 C C . TYR A 1 93 ? 11.091 1.505 9.028 1.00 38.69 93 TYR A C 1
ATOM 774 O O . TYR A 1 93 ? 11.401 2.228 9.973 1.00 38.69 93 TYR A O 1
ATOM 782 N N . THR A 1 94 ? 9.823 1.169 8.767 1.00 42.47 94 THR A N 1
ATOM 783 C CA . THR A 1 94 ? 8.750 1.333 9.736 1.00 42.47 94 THR A CA 1
ATOM 784 C C . THR A 1 94 ? 8.806 0.358 10.893 1.00 42.47 94 THR A C 1
ATOM 786 O O . THR A 1 94 ? 8.085 0.604 11.827 1.00 42.47 94 THR A O 1
ATOM 789 N N . ASN A 1 95 ? 9.629 -0.693 10.952 1.00 39.75 95 ASN A N 1
ATOM 790 C CA . ASN A 1 95 ? 9.827 -1.346 12.249 1.00 39.75 95 ASN A CA 1
ATOM 791 C C . ASN A 1 95 ? 10.524 -0.356 13.174 1.00 39.75 95 ASN A C 1
ATOM 793 O O . ASN A 1 95 ? 9.951 -0.019 14.197 1.00 39.75 95 ASN A O 1
ATOM 797 N N . ILE A 1 96 ? 11.654 0.233 12.762 1.00 39.03 96 ILE A N 1
ATOM 798 C CA . ILE A 1 96 ? 12.314 1.311 13.522 1.00 39.03 96 ILE A CA 1
ATOM 799 C C . ILE A 1 96 ? 11.357 2.494 13.726 1.00 39.03 96 ILE A C 1
ATOM 801 O O . ILE A 1 96 ? 11.227 2.964 14.850 1.00 39.03 96 ILE A O 1
ATOM 805 N N . SER A 1 97 ? 10.621 2.931 12.694 1.00 39.06 97 SER A N 1
ATOM 806 C CA . SER A 1 97 ? 9.639 4.005 12.880 1.00 39.06 97 SER A CA 1
ATOM 807 C C . SER A 1 97 ? 8.429 3.601 13.719 1.00 39.06 97 SER A C 1
ATOM 809 O O . SER A 1 97 ? 7.871 4.489 14.315 1.00 39.06 97 SER A O 1
ATOM 811 N N . LYS A 1 98 ? 8.034 2.330 13.833 1.00 39.16 98 LYS A N 1
ATOM 812 C CA . LYS A 1 98 ? 6.932 1.840 14.686 1.00 39.16 98 LYS A CA 1
ATOM 813 C C . LYS A 1 98 ? 7.357 1.761 16.149 1.00 39.16 98 LYS A C 1
ATOM 815 O O . LYS A 1 98 ? 6.517 1.914 17.025 1.00 39.16 98 LYS A O 1
ATOM 820 N N . TRP A 1 99 ? 8.657 1.591 16.412 1.00 40.53 99 TRP A N 1
ATOM 821 C CA . TRP A 1 99 ? 9.250 1.801 17.739 1.00 40.53 99 TRP A CA 1
ATOM 822 C C . TRP A 1 99 ? 9.369 3.294 18.102 1.00 40.53 99 TRP A C 1
ATOM 824 O O . TRP A 1 99 ? 9.413 3.623 19.282 1.00 40.53 99 TRP A O 1
ATOM 834 N N . VAL A 1 100 ? 9.428 4.194 17.110 1.00 38.31 100 VAL A N 1
ATOM 835 C CA . VAL A 1 100 ? 9.598 5.651 17.306 1.00 38.31 100 VAL A CA 1
ATOM 836 C C . VAL A 1 100 ? 8.259 6.413 17.276 1.00 38.31 100 VAL A C 1
ATOM 838 O O . VAL A 1 100 ? 8.079 7.364 18.029 1.00 38.31 100 VAL A O 1
ATOM 841 N N . ASP A 1 101 ? 7.323 5.988 16.433 1.00 44.72 101 ASP A N 1
ATOM 842 C CA . ASP A 1 101 ? 5.980 6.526 16.216 1.00 44.72 101 ASP A CA 1
ATOM 843 C C . ASP A 1 101 ? 5.092 5.465 15.501 1.00 44.72 101 ASP A C 1
ATOM 845 O O . ASP A 1 101 ? 5.180 5.286 14.277 1.00 44.72 101 ASP A O 1
ATOM 849 N N . PRO A 1 102 ? 4.247 4.720 16.239 1.00 48.97 102 PRO A N 1
ATOM 850 C CA . PRO A 1 102 ? 3.369 3.693 15.671 1.00 48.97 102 PRO A CA 1
ATOM 851 C C . PRO A 1 102 ? 2.335 4.237 14.665 1.00 48.97 102 PRO A C 1
ATOM 853 O O . PRO A 1 102 ? 1.770 3.438 13.918 1.00 48.97 102 PRO A O 1
ATOM 856 N N . ASP A 1 103 ? 2.150 5.561 14.578 1.00 49.59 103 ASP A N 1
ATOM 857 C CA . ASP A 1 103 ? 1.180 6.231 13.698 1.00 49.59 103 ASP A CA 1
ATOM 858 C C . ASP A 1 103 ? 1.742 6.568 12.298 1.00 49.59 103 ASP A C 1
ATOM 860 O O . ASP A 1 103 ? 1.091 7.220 11.474 1.00 49.59 103 ASP A O 1
ATOM 864 N N . VAL A 1 104 ? 2.977 6.160 11.994 1.00 54.72 104 VAL A N 1
ATOM 865 C CA . VAL A 1 104 ? 3.614 6.397 10.689 1.00 54.72 104 VAL A CA 1
ATOM 866 C C . VAL A 1 104 ? 3.012 5.455 9.645 1.00 54.72 104 VAL A C 1
ATOM 868 O O . VAL A 1 104 ? 3.420 4.298 9.529 1.00 54.72 104 VAL A O 1
ATOM 871 N N . ALA A 1 105 ? 2.073 5.970 8.846 1.00 61.09 105 ALA A N 1
ATOM 872 C CA . ALA A 1 105 ? 1.366 5.188 7.827 1.00 61.09 105 ALA A CA 1
ATOM 873 C C . ALA A 1 105 ? 2.342 4.488 6.863 1.00 61.09 105 ALA A C 1
ATOM 875 O O . ALA A 1 105 ? 3.423 4.996 6.626 1.00 61.09 105 ALA A O 1
ATOM 876 N N . SER A 1 106 ? 2.045 3.372 6.212 1.00 71.94 106 SER A N 1
ATOM 877 C CA . SER A 1 106 ? 2.905 2.851 5.125 1.00 71.94 106 SER A CA 1
ATOM 878 C C . SER A 1 106 ? 2.598 3.502 3.763 1.00 71.94 106 SER A C 1
ATOM 880 O O . SER A 1 106 ? 1.611 4.213 3.586 1.00 71.94 106 SER A O 1
ATOM 882 N N . TYR A 1 107 ? 3.464 3.301 2.766 1.00 77.25 107 TYR A N 1
ATOM 883 C CA . TYR A 1 107 ? 3.194 3.714 1.380 1.00 77.25 107 TYR A CA 1
ATOM 884 C C . TYR A 1 107 ? 1.903 3.083 0.824 1.00 77.25 107 TYR A C 1
ATOM 886 O O . TYR A 1 107 ? 1.174 3.748 0.082 1.00 77.25 107 TYR A O 1
ATOM 894 N N . ASP A 1 108 ? 1.614 1.838 1.215 1.00 75.19 108 ASP A N 1
ATOM 895 C CA . ASP A 1 108 ? 0.382 1.124 0.869 1.00 75.19 108 ASP A CA 1
ATOM 896 C C . ASP A 1 108 ? -0.820 1.690 1.617 1.00 75.19 108 ASP A C 1
ATOM 898 O O . ASP A 1 108 ? -1.870 1.870 1.015 1.00 75.19 108 ASP A O 1
ATOM 902 N N . GLU A 1 109 ? -0.677 1.997 2.908 1.00 79.38 109 GLU A N 1
ATOM 903 C CA . GLU A 1 109 ? -1.759 2.602 3.690 1.00 79.38 109 GLU A CA 1
ATOM 904 C C . GLU A 1 109 ? -2.141 3.972 3.148 1.00 79.38 109 GLU A C 1
ATOM 906 O O . GLU A 1 109 ? -3.326 4.262 3.038 1.00 79.38 109 GLU A O 1
ATOM 911 N N . ILE A 1 110 ? -1.167 4.793 2.743 1.00 85.25 110 ILE A N 1
ATOM 912 C CA . ILE A 1 110 ? -1.454 6.078 2.095 1.00 85.25 110 ILE A CA 1
ATOM 913 C C . ILE A 1 110 ? -2.180 5.857 0.768 1.00 85.25 110 ILE A C 1
ATOM 915 O O . ILE A 1 110 ? -3.189 6.514 0.519 1.00 85.25 110 ILE A O 1
ATOM 919 N N . ARG A 1 111 ? -1.706 4.928 -0.076 1.00 83.31 111 ARG A N 1
ATOM 920 C CA . ARG A 1 111 ? -2.369 4.601 -1.349 1.00 83.31 111 ARG A CA 1
ATOM 921 C C . ARG A 1 111 ? -3.805 4.129 -1.110 1.00 83.31 111 ARG A C 1
ATOM 923 O O . ARG A 1 111 ? -4.735 4.712 -1.659 1.00 83.31 111 ARG A O 1
ATOM 930 N N . ASN A 1 112 ? -3.987 3.134 -0.245 1.00 84.00 112 ASN A N 1
ATOM 931 C CA . ASN A 1 112 ? -5.287 2.577 0.115 1.00 84.00 112 ASN A CA 1
ATOM 932 C C . ASN A 1 112 ? -6.209 3.655 0.695 1.00 84.00 112 ASN A C 1
ATOM 934 O O . ASN A 1 112 ? -7.365 3.755 0.294 1.00 84.00 112 ASN A O 1
ATOM 938 N N . ALA A 1 113 ? -5.692 4.520 1.569 1.00 86.81 113 ALA A N 1
ATOM 939 C CA . ALA A 1 113 ? -6.468 5.606 2.141 1.00 86.81 113 ALA A CA 1
ATOM 940 C C . ALA A 1 113 ? -6.848 6.678 1.122 1.00 86.81 113 ALA A C 1
ATOM 942 O O . ALA A 1 113 ? -7.870 7.330 1.280 1.00 86.81 113 ALA A O 1
ATOM 943 N N . MET A 1 114 ? -6.056 6.870 0.071 1.00 86.25 114 MET A N 1
ATOM 944 C CA . MET A 1 114 ? -6.390 7.789 -1.011 1.00 86.25 114 MET A CA 1
ATOM 945 C C . MET A 1 114 ? -7.374 7.215 -2.030 1.00 86.25 114 MET A C 1
ATOM 947 O O . MET A 1 114 ? -8.000 8.001 -2.745 1.00 86.25 114 MET A O 1
ATOM 951 N N . GLU A 1 115 ? -7.457 5.893 -2.158 1.00 82.31 115 GLU A N 1
ATOM 952 C CA . GLU A 1 115 ? -8.319 5.201 -3.125 1.00 82.31 115 GLU A CA 1
ATOM 953 C C . GLU A 1 115 ? -9.655 4.767 -2.501 1.00 82.31 115 GLU A C 1
ATOM 955 O O . GLU A 1 115 ? -10.688 4.831 -3.164 1.00 82.31 115 GLU A O 1
ATOM 960 N N . HIS A 1 116 ? -9.650 4.363 -1.228 1.00 80.50 116 HIS A N 1
ATOM 961 C CA . HIS A 1 116 ? -10.770 3.658 -0.595 1.00 80.50 116 HIS A CA 1
ATOM 962 C C . HIS A 1 116 ? -11.180 4.195 0.784 1.00 80.50 116 HIS A C 1
ATOM 964 O O . HIS A 1 116 ? -12.205 3.769 1.313 1.00 80.50 116 HIS A O 1
ATOM 970 N N . ARG A 1 117 ? -10.412 5.114 1.386 1.00 83.06 117 ARG A N 1
ATOM 971 C CA . ARG A 1 117 ? -10.736 5.732 2.687 1.00 83.06 117 ARG A CA 1
ATOM 972 C C . ARG A 1 117 ? -10.599 7.259 2.608 1.00 83.06 117 ARG A C 1
ATOM 974 O O . ARG A 1 117 ? -10.614 7.841 1.525 1.00 83.06 117 ARG A O 1
ATOM 981 N N . SER A 1 118 ? -10.488 7.923 3.759 1.00 83.19 118 SER A N 1
ATOM 982 C CA . SER A 1 118 ? -10.195 9.353 3.850 1.00 83.19 118 SER A CA 1
ATOM 983 C C . SER A 1 118 ? -8.737 9.590 4.248 1.00 83.19 118 SER A C 1
ATOM 985 O O . SER A 1 118 ? -8.367 9.366 5.399 1.00 83.19 118 SER A O 1
ATOM 987 N N . LEU A 1 119 ? -7.914 10.125 3.341 1.00 87.06 119 LEU A N 1
ATOM 988 C CA . LEU A 1 119 ? -6.587 10.649 3.690 1.00 87.06 119 LEU A CA 1
ATOM 989 C C . LEU A 1 119 ? -6.667 12.136 4.077 1.00 87.06 119 LEU A C 1
ATOM 991 O O . LEU A 1 119 ? -6.925 12.992 3.217 1.00 87.06 119 LEU A O 1
ATOM 995 N N . LYS A 1 120 ? -6.356 12.441 5.341 1.00 86.50 120 LYS A N 1
ATOM 996 C CA . LYS A 1 120 ? -6.235 13.799 5.888 1.00 86.50 120 LYS A CA 1
ATOM 997 C C . LYS A 1 120 ? -4.755 14.192 5.960 1.00 86.50 120 LYS A C 1
ATOM 999 O O . LYS A 1 120 ? -3.941 13.459 6.516 1.00 86.50 120 LYS A O 1
ATOM 1004 N N . ILE A 1 121 ? -4.413 15.336 5.367 1.00 88.19 121 ILE A N 1
ATOM 1005 C CA . ILE A 1 121 ? -3.066 15.911 5.455 1.00 88.19 121 ILE A CA 1
ATOM 1006 C C . ILE A 1 121 ? -3.133 17.058 6.453 1.00 88.19 121 ILE A C 1
ATOM 1008 O O . ILE A 1 121 ? -3.967 17.945 6.292 1.00 88.19 121 ILE A O 1
ATOM 1012 N N . VAL A 1 122 ? -2.275 17.033 7.463 1.00 87.56 122 VAL A N 1
ATOM 1013 C CA . VAL A 1 122 ? -2.195 18.066 8.505 1.00 87.56 122 VAL A CA 1
ATOM 1014 C C . VAL A 1 122 ? -0.803 18.690 8.529 1.00 87.56 122 VAL A C 1
ATOM 1016 O O . VAL A 1 122 ? 0.130 18.165 7.915 1.00 87.56 122 VAL A O 1
ATOM 1019 N N . ASP A 1 123 ? -0.642 19.819 9.205 1.00 86.19 123 ASP A N 1
ATOM 1020 C CA . ASP A 1 123 ? 0.691 20.315 9.542 1.00 86.19 123 ASP A CA 1
ATOM 1021 C C . ASP A 1 123 ? 1.365 19.419 10.598 1.00 86.19 123 ASP A C 1
ATOM 1023 O O . ASP A 1 123 ? 0.742 18.554 11.218 1.00 86.19 123 ASP A O 1
ATOM 1027 N N . ASP A 1 124 ? 2.677 19.579 10.774 1.00 83.50 124 ASP A N 1
ATOM 1028 C CA . ASP A 1 124 ? 3.428 18.761 11.734 1.00 83.50 124 ASP A CA 1
ATOM 1029 C C . ASP A 1 124 ? 2.954 19.002 13.179 1.00 83.50 124 ASP A C 1
ATOM 1031 O O . ASP A 1 124 ? 2.880 18.061 13.967 1.00 83.50 124 ASP A O 1
ATOM 1035 N N . PHE A 1 125 ? 2.553 20.236 13.502 1.00 81.56 125 PHE A N 1
ATOM 1036 C CA . PHE A 1 125 ? 2.009 20.593 14.812 1.00 81.56 125 PHE A CA 1
ATOM 1037 C C . PHE A 1 125 ? 0.646 19.937 15.076 1.00 81.56 125 PHE A C 1
ATOM 1039 O O . PHE A 1 125 ? 0.437 19.325 16.122 1.00 81.56 125 PHE A O 1
ATOM 1046 N N . GLY A 1 126 ? -0.273 20.001 14.112 1.00 77.94 126 GLY A N 1
ATOM 1047 C CA . GLY A 1 126 ? -1.570 19.343 14.182 1.00 77.94 126 GLY A CA 1
ATOM 1048 C C . GLY A 1 126 ? -1.437 17.830 14.276 1.00 77.94 126 GLY A C 1
ATOM 1049 O O . GLY A 1 126 ? -2.189 17.207 15.022 1.00 77.94 126 GLY A O 1
ATOM 1050 N N . LYS A 1 127 ? -0.440 17.227 13.607 1.00 79.12 127 LYS A N 1
ATOM 1051 C CA . LYS A 1 127 ? -0.130 15.802 13.796 1.00 79.12 127 LYS A CA 1
ATOM 1052 C C . LYS A 1 127 ? 0.263 15.510 15.243 1.00 79.12 127 LYS A C 1
ATOM 1054 O O . LYS A 1 127 ? -0.255 14.562 15.816 1.00 79.12 127 LYS A O 1
ATOM 1059 N N . GLU A 1 128 ? 1.126 16.321 15.848 1.00 77.88 128 GLU A N 1
ATOM 1060 C CA . GLU A 1 128 ? 1.558 16.125 17.235 1.00 77.88 128 GLU A CA 1
ATOM 1061 C C . GLU A 1 128 ? 0.396 16.240 18.236 1.00 77.88 128 GLU A C 1
ATOM 1063 O O . GLU A 1 128 ? 0.270 15.409 19.139 1.00 77.88 128 GLU A O 1
ATOM 1068 N N . SER A 1 129 ? -0.478 17.235 18.064 1.00 74.88 129 SER A N 1
ATOM 1069 C CA . SER A 1 129 ? -1.685 17.389 18.886 1.00 74.88 129 SER A CA 1
ATOM 1070 C C . SER A 1 129 ? -2.623 16.195 18.739 1.00 74.88 129 SER A C 1
ATOM 1072 O O . SER A 1 129 ? -3.026 15.594 19.732 1.00 74.88 129 SER A O 1
ATOM 1074 N N . VAL A 1 130 ? -2.898 15.784 17.502 1.00 74.69 130 VAL A N 1
ATOM 1075 C CA . VAL A 1 130 ? -3.783 14.651 17.230 1.00 74.69 130 VAL A CA 1
ATOM 1076 C C . VAL A 1 130 ? -3.182 13.330 17.731 1.00 74.69 130 VAL A C 1
ATOM 1078 O O . VAL A 1 130 ? -3.903 12.505 18.284 1.00 74.69 130 VAL A O 1
ATOM 1081 N N . SER A 1 131 ? -1.868 13.124 17.624 1.00 72.12 131 SER A N 1
ATOM 1082 C CA . SER A 1 131 ? -1.195 11.947 18.190 1.00 72.12 131 SER A CA 1
ATOM 1083 C C . SER A 1 131 ? -1.281 11.898 19.720 1.00 72.12 131 SER A C 1
ATOM 1085 O O . SER A 1 131 ? -1.394 10.812 20.289 1.00 72.12 131 SER A O 1
ATOM 1087 N N . ARG A 1 132 ? -1.273 13.043 20.421 1.00 70.44 132 ARG A N 1
ATOM 1088 C CA . ARG A 1 132 ? -1.542 13.067 21.873 1.00 70.44 132 ARG A CA 1
ATOM 1089 C C . ARG A 1 132 ? -2.961 12.593 22.178 1.00 70.44 132 ARG A C 1
ATOM 1091 O O . ARG A 1 132 ? -3.128 11.739 23.047 1.00 70.44 132 ARG A O 1
ATOM 1098 N N . ASP A 1 133 ? -3.946 13.091 21.438 1.00 71.12 133 ASP A N 1
ATOM 1099 C CA . ASP A 1 133 ? -5.345 12.685 21.602 1.00 71.12 133 ASP A CA 1
ATOM 1100 C C . ASP A 1 133 ? -5.544 11.197 21.287 1.00 71.12 133 ASP A C 1
ATOM 1102 O O . ASP A 1 133 ? -6.223 10.489 22.033 1.00 71.12 133 ASP A O 1
ATOM 1106 N N . TYR A 1 134 ? -4.888 10.679 20.243 1.00 71.88 134 TYR A N 1
ATOM 1107 C CA . TYR A 1 134 ? -4.904 9.250 19.930 1.00 71.88 134 TYR A CA 1
ATOM 1108 C C . TYR A 1 134 ? -4.335 8.403 21.065 1.00 71.88 134 TYR A C 1
ATOM 1110 O O . TYR A 1 134 ? -4.982 7.436 21.453 1.00 71.88 134 TYR A O 1
ATOM 1118 N N . ARG A 1 135 ? -3.198 8.781 21.663 1.00 71.44 135 ARG A N 1
ATOM 1119 C CA . ARG A 1 135 ? -2.626 8.057 22.817 1.00 71.44 135 ARG A CA 1
ATOM 1120 C C . ARG A 1 135 ? -3.562 8.045 24.023 1.00 71.44 135 ARG A C 1
ATOM 1122 O O . ARG A 1 135 ? -3.634 7.053 24.748 1.00 71.44 135 ARG A O 1
ATOM 1129 N N . LEU A 1 136 ? -4.286 9.139 24.262 1.00 71.31 136 LEU A N 1
ATOM 1130 C CA . LEU A 1 136 ? -5.299 9.187 25.317 1.00 71.31 136 LEU A CA 1
ATOM 1131 C C . LEU A 1 136 ? -6.446 8.218 25.010 1.00 71.31 136 LEU A C 1
ATOM 1133 O O . LEU A 1 136 ? -6.816 7.419 25.869 1.00 71.31 136 LEU A O 1
ATOM 1137 N N . HIS A 1 137 ? -6.958 8.231 23.781 1.00 72.81 137 HIS A N 1
ATOM 1138 C CA . HIS A 1 137 ? -8.027 7.331 23.356 1.00 72.81 137 HIS A CA 1
ATOM 1139 C C . HIS A 1 137 ? -7.604 5.861 23.289 1.00 72.81 137 HIS A C 1
ATOM 1141 O O . HIS A 1 137 ? -8.417 4.991 23.590 1.00 72.81 137 HIS A O 1
ATOM 1147 N N . GLU A 1 138 ? -6.356 5.561 22.943 1.00 76.44 138 GLU A N 1
ATOM 1148 C CA . GLU A 1 138 ? -5.805 4.205 22.953 1.00 76.44 138 GLU A CA 1
ATOM 1149 C C . GLU A 1 138 ? -5.767 3.651 24.380 1.00 76.44 138 GLU A C 1
ATOM 1151 O O . GLU A 1 138 ? -6.243 2.545 24.624 1.00 76.44 138 GLU A O 1
ATOM 1156 N N . ASN A 1 139 ? -5.339 4.463 25.352 1.00 79.44 139 ASN A N 1
ATOM 1157 C CA . ASN A 1 139 ? -5.414 4.100 26.767 1.00 79.44 139 ASN A CA 1
ATOM 1158 C C . ASN A 1 139 ? -6.861 3.879 27.241 1.00 79.44 139 ASN A C 1
ATOM 1160 O O . ASN A 1 139 ? -7.111 2.992 28.055 1.00 79.44 139 ASN A O 1
ATOM 1164 N N . GLU A 1 140 ? -7.828 4.671 26.766 1.00 80.19 140 GLU A N 1
ATOM 1165 C CA . GLU A 1 140 ? -9.251 4.427 27.051 1.00 80.19 140 GLU A CA 1
ATOM 1166 C C . GLU A 1 140 ? -9.735 3.107 26.445 1.00 80.19 140 GLU A C 1
ATOM 1168 O O . GLU A 1 140 ? -10.459 2.359 27.098 1.00 80.19 140 GLU A O 1
ATOM 1173 N N . VAL A 1 141 ? -9.338 2.812 25.207 1.00 83.25 141 VAL A N 1
ATOM 1174 C CA . VAL A 1 141 ? -9.672 1.561 24.520 1.00 83.25 141 VAL A CA 1
ATOM 1175 C C . VAL A 1 141 ? -9.084 0.364 25.264 1.00 83.25 141 VAL A C 1
ATOM 1177 O O . VAL A 1 141 ? -9.789 -0.623 25.464 1.00 83.25 141 VAL A O 1
ATOM 1180 N N . GLU A 1 142 ? -7.839 0.458 25.725 1.00 84.94 142 GLU A N 1
ATOM 1181 C CA . GLU A 1 142 ? -7.186 -0.611 26.481 1.00 84.94 142 GLU A CA 1
ATOM 1182 C C . GLU A 1 142 ? -7.875 -0.851 27.830 1.00 84.94 142 GLU A C 1
ATOM 1184 O O . GLU A 1 142 ? -8.137 -1.993 28.201 1.00 84.94 142 GLU A O 1
ATOM 1189 N N . LYS A 1 143 ? -8.287 0.219 28.525 1.00 87.69 143 LYS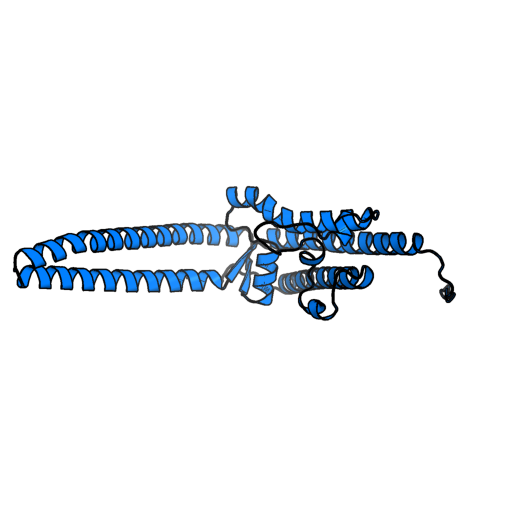 A N 1
ATOM 1190 C CA . LYS A 1 143 ? -9.099 0.105 29.748 1.00 87.69 143 LYS A CA 1
ATOM 1191 C C . LYS A 1 143 ? -10.420 -0.618 29.495 1.00 87.69 143 LYS A C 1
ATOM 1193 O O . LYS A 1 143 ? -10.776 -1.501 30.266 1.00 87.69 143 LYS A O 1
ATOM 1198 N N . VAL A 1 144 ? -11.125 -0.279 28.413 1.00 85.88 144 VAL A N 1
ATOM 1199 C CA . VAL A 1 144 ? -12.388 -0.941 28.039 1.00 85.88 144 VAL A CA 1
ATOM 1200 C C . VAL A 1 144 ? -12.157 -2.411 27.674 1.00 85.88 144 VAL A C 1
ATOM 1202 O O . VAL A 1 144 ? -12.976 -3.264 28.009 1.00 85.88 144 VAL A O 1
ATOM 1205 N N . LYS A 1 145 ? -11.040 -2.742 27.015 1.00 87.94 145 LYS A N 1
ATOM 1206 C CA . LYS A 1 145 ? -10.670 -4.136 26.722 1.00 87.94 145 LYS A CA 1
ATOM 1207 C C . LYS A 1 145 ? -10.409 -4.935 27.996 1.00 87.94 145 LYS A C 1
ATOM 1209 O O . LYS A 1 145 ? -10.894 -6.061 28.103 1.00 87.94 145 LYS A O 1
ATOM 1214 N N . GLU A 1 146 ? -9.696 -4.357 28.958 1.00 89.00 146 GLU A N 1
ATOM 1215 C CA . GLU A 1 146 ? -9.444 -5.011 30.243 1.00 89.00 146 GLU A CA 1
ATOM 1216 C C . GLU A 1 146 ? -10.734 -5.142 31.070 1.00 89.00 146 GLU A C 1
ATOM 1218 O O . GLU A 1 146 ? -10.978 -6.192 31.655 1.00 89.00 146 GLU A O 1
ATOM 1223 N N . GLU A 1 147 ? -11.631 -4.153 31.037 1.00 90.31 147 GLU A N 1
ATOM 1224 C CA . GLU A 1 147 ? -12.960 -4.247 31.661 1.00 90.31 147 GLU A CA 1
ATOM 1225 C C . GLU A 1 147 ? -13.794 -5.390 31.056 1.00 90.31 147 GLU A C 1
ATOM 1227 O O . GLU A 1 147 ? -14.341 -6.217 31.785 1.00 90.31 147 GLU A O 1
ATOM 1232 N N . ILE A 1 148 ? -13.823 -5.516 29.723 1.00 87.75 148 ILE A N 1
ATOM 1233 C CA . ILE A 1 148 ? -14.471 -6.647 29.036 1.00 87.75 148 ILE A CA 1
ATOM 1234 C C . ILE A 1 148 ? -13.848 -7.980 29.466 1.00 87.75 148 ILE A C 1
ATOM 1236 O O . ILE A 1 148 ? -14.558 -8.976 29.619 1.00 87.75 148 ILE A O 1
ATOM 1240 N N . ARG A 1 149 ? -12.525 -8.026 29.647 1.00 90.50 149 ARG A N 1
ATOM 1241 C CA . ARG A 1 149 ? -11.818 -9.229 30.091 1.00 90.50 149 ARG A CA 1
ATOM 1242 C C . ARG A 1 149 ? -12.199 -9.612 31.522 1.00 90.50 149 ARG A C 1
ATOM 1244 O O . ARG A 1 149 ? -12.478 -10.784 31.757 1.00 90.50 149 ARG A O 1
ATOM 1251 N N . LEU A 1 150 ? -12.251 -8.651 32.444 1.00 89.81 150 LEU A N 1
ATOM 1252 C CA . LEU A 1 150 ? -12.668 -8.881 33.830 1.00 89.81 150 LEU A CA 1
ATOM 1253 C C . LEU A 1 150 ? -14.118 -9.374 33.901 1.00 89.81 150 LEU A C 1
ATOM 1255 O O . LEU A 1 150 ? -14.370 -10.418 34.494 1.00 89.81 150 LEU A O 1
ATOM 1259 N N . LEU A 1 151 ? -15.042 -8.719 33.191 1.00 87.00 151 LEU A N 1
ATOM 1260 C CA . LEU A 1 151 ? -16.445 -9.145 33.123 1.00 87.00 151 LEU A CA 1
ATOM 1261 C C . LEU A 1 151 ? -16.597 -10.562 32.548 1.00 87.00 151 LEU A C 1
ATOM 1263 O O . LEU A 1 151 ? -17.450 -11.331 32.988 1.00 87.00 151 LEU A O 1
ATOM 1267 N N . ARG A 1 152 ? -15.756 -10.943 31.578 1.00 87.06 152 ARG A N 1
ATOM 1268 C CA . ARG A 1 152 ? -15.713 -12.321 31.064 1.00 87.06 152 ARG A CA 1
ATOM 1269 C C . ARG A 1 152 ? -15.218 -13.316 32.115 1.00 87.06 152 ARG A C 1
ATOM 1271 O O . ARG A 1 152 ? -15.820 -14.380 32.231 1.00 87.06 152 ARG A O 1
ATOM 1278 N N . CYS A 1 153 ? -14.190 -12.976 32.893 1.00 84.06 153 CYS A N 1
ATOM 1279 C CA . CYS A 1 153 ? -13.739 -13.800 34.020 1.00 84.06 153 CYS A CA 1
ATOM 1280 C C . CYS A 1 153 ? -14.836 -13.959 35.087 1.00 84.06 153 CYS A C 1
ATOM 1282 O O . CYS A 1 153 ? -15.028 -15.058 35.608 1.00 84.06 153 CYS A O 1
ATOM 1284 N N . ASP A 1 154 ? -15.593 -12.900 35.380 1.00 85.31 154 ASP A N 1
ATOM 1285 C CA . ASP A 1 154 ? -16.704 -12.955 36.337 1.00 85.31 154 ASP A CA 1
ATOM 1286 C C . ASP A 1 154 ? -17.823 -13.884 35.841 1.00 85.31 154 ASP A C 1
ATOM 1288 O O . ASP A 1 154 ? -18.319 -14.725 36.596 1.00 85.31 154 ASP A O 1
ATOM 1292 N N . ILE A 1 155 ? -18.159 -13.823 34.546 1.00 81.44 155 ILE A N 1
ATOM 1293 C CA . ILE A 1 155 ? -19.086 -14.769 33.902 1.00 81.44 155 ILE A CA 1
ATOM 1294 C C . ILE A 1 155 ? -18.559 -16.210 34.006 1.00 81.44 155 ILE A C 1
ATOM 1296 O O . ILE A 1 155 ? -19.321 -17.123 34.341 1.00 81.44 155 ILE A O 1
ATOM 1300 N N . GLU A 1 156 ? -17.263 -16.428 33.759 1.00 81.56 156 GLU A N 1
ATOM 1301 C CA . GLU A 1 156 ? -16.611 -17.735 33.909 1.00 81.56 156 GLU A CA 1
ATOM 1302 C C . GLU A 1 156 ? -16.725 -18.276 35.345 1.00 81.56 156 GLU A C 1
ATOM 1304 O O . GLU A 1 156 ? -17.057 -19.449 35.543 1.00 81.56 156 GLU A O 1
ATOM 1309 N N . GLY A 1 157 ? -16.556 -17.410 36.348 1.00 80.88 157 GLY A N 1
ATOM 1310 C CA . GLY A 1 157 ? -16.705 -17.729 37.770 1.00 80.88 157 GLY A CA 1
ATOM 1311 C C . GLY A 1 157 ? -18.142 -18.031 38.221 1.00 80.88 157 GLY A C 1
ATOM 1312 O O . GLY A 1 157 ? -18.339 -18.684 39.249 1.00 80.88 157 GLY A O 1
ATOM 1313 N N . ILE A 1 158 ? -19.160 -17.623 37.457 1.00 77.50 158 ILE A N 1
ATOM 1314 C CA . ILE A 1 158 ? -20.574 -17.915 37.749 1.00 77.50 158 ILE A CA 1
ATOM 1315 C C . ILE A 1 158 ? -20.977 -19.328 37.281 1.00 77.50 158 ILE A C 1
ATOM 1317 O O . ILE A 1 158 ? -21.829 -19.965 37.907 1.00 77.50 158 ILE A O 1
ATOM 1321 N N . PHE A 1 159 ? -20.340 -19.888 36.243 1.00 77.38 159 PHE A N 1
ATOM 1322 C CA . PHE A 1 159 ? -20.628 -21.256 35.776 1.00 77.38 159 PHE A CA 1
ATOM 1323 C C . PHE A 1 159 ? -20.515 -22.351 36.854 1.00 77.38 159 PHE A C 1
ATOM 1325 O O . PHE A 1 159 ? -21.439 -23.171 36.940 1.00 77.38 159 PHE A O 1
ATOM 1332 N N . PRO A 1 160 ? -19.448 -22.419 37.679 1.00 78.00 160 PRO A N 1
ATOM 1333 C CA . PRO A 1 160 ? -19.363 -23.409 38.751 1.00 78.00 160 PRO A CA 1
ATOM 1334 C C . PRO A 1 160 ? -20.452 -23.207 39.814 1.00 78.00 160 PRO A C 1
ATOM 1336 O O . PRO A 1 160 ? -21.073 -24.189 40.211 1.00 78.00 160 PRO A O 1
ATOM 1339 N N . LYS A 1 161 ? -20.800 -21.960 40.167 1.00 76.69 161 LYS A N 1
ATOM 1340 C CA . LYS A 1 161 ? -21.898 -21.656 41.108 1.00 76.69 161 LYS A CA 1
ATOM 1341 C C . LYS A 1 161 ? -23.257 -22.148 40.593 1.00 76.69 161 LYS A C 1
ATOM 1343 O O . LYS A 1 161 ? -24.032 -22.744 41.338 1.00 76.69 161 LYS A O 1
ATOM 1348 N N . ILE A 1 162 ? -23.533 -21.982 39.295 1.00 70.69 162 ILE A N 1
ATOM 1349 C CA . ILE A 1 162 ? -24.740 -22.529 38.646 1.00 70.69 162 ILE A CA 1
ATOM 1350 C C . ILE A 1 162 ? -24.731 -24.068 38.672 1.00 70.69 162 ILE A C 1
ATOM 1352 O O . ILE A 1 162 ? -25.777 -24.701 38.851 1.00 70.69 162 ILE A O 1
ATOM 1356 N N . ARG A 1 163 ? -23.562 -24.694 38.481 1.00 72.12 163 ARG A N 1
ATOM 1357 C CA . ARG A 1 163 ? -23.405 -26.156 38.507 1.00 72.12 163 ARG A CA 1
ATOM 1358 C C . ARG A 1 163 ? -23.630 -26.731 39.909 1.00 72.12 163 ARG A C 1
ATOM 1360 O O . ARG A 1 163 ? -24.313 -27.745 40.030 1.00 72.12 163 ARG A O 1
ATOM 1367 N N . GLU A 1 164 ? -23.118 -26.071 40.942 1.00 74.19 164 GLU A N 1
ATOM 1368 C CA . GLU A 1 164 ? -23.308 -26.437 42.350 1.00 74.19 164 GLU A CA 1
ATOM 1369 C C . GLU A 1 164 ? -24.768 -26.265 42.788 1.00 74.19 164 GLU A C 1
ATOM 1371 O O . GLU A 1 164 ? -25.346 -27.185 43.369 1.00 74.19 164 GLU A O 1
ATOM 1376 N N . ALA A 1 165 ? -25.414 -25.154 42.416 1.00 66.06 165 ALA A N 1
ATOM 1377 C CA . ALA A 1 165 ? -26.836 -24.915 42.680 1.00 66.06 165 ALA A CA 1
ATOM 1378 C C . ALA A 1 165 ? -27.754 -25.942 41.981 1.00 66.06 165 ALA A C 1
ATOM 1380 O O . ALA A 1 165 ? -28.798 -26.324 42.513 1.00 66.06 165 ALA A O 1
ATOM 1381 N N . LYS A 1 166 ? -27.356 -26.452 40.802 1.00 63.59 166 LYS A N 1
ATOM 1382 C CA . LYS A 1 166 ? -28.049 -27.566 40.125 1.00 63.59 166 LYS A CA 1
ATOM 1383 C C . LYS A 1 166 ? -27.948 -28.886 40.890 1.00 63.59 166 LYS A C 1
ATOM 1385 O O . LYS A 1 166 ? -28.899 -29.660 40.851 1.00 63.59 166 LYS A O 1
ATOM 1390 N N . GLN A 1 167 ? -26.819 -29.157 41.542 1.00 66.50 167 GLN A N 1
ATOM 1391 C CA . GLN A 1 167 ? -26.600 -30.396 42.299 1.00 66.50 167 GLN A CA 1
ATOM 1392 C C . GLN A 1 167 ? -27.275 -30.377 43.677 1.00 66.50 167 GLN A C 1
ATOM 1394 O O . GLN A 1 167 ? -27.682 -31.424 44.166 1.00 66.50 167 GLN A O 1
ATOM 1399 N N . SER A 1 168 ? -27.423 -29.198 44.280 1.00 66.19 168 SER A N 1
ATOM 1400 C CA . SER A 1 168 ? -28.000 -29.005 45.619 1.00 66.19 168 SER A CA 1
ATOM 1401 C C . SER A 1 168 ? -29.514 -28.730 45.627 1.00 66.19 168 SER A C 1
ATOM 1403 O O . SER A 1 168 ? -30.127 -28.732 46.690 1.00 66.19 168 SER A O 1
ATOM 1405 N N . GLY A 1 169 ? -30.148 -28.546 44.461 1.00 58.25 169 GLY A N 1
ATOM 1406 C CA . GLY A 1 169 ? -31.608 -28.417 44.328 1.00 58.25 169 GLY A CA 1
ATOM 1407 C C . GLY A 1 169 ? -32.185 -27.037 44.685 1.00 58.25 169 GLY A C 1
ATOM 1408 O O . GLY A 1 169 ? -33.404 -26.860 44.680 1.00 58.25 169 GLY A O 1
ATOM 1409 N N . GLU A 1 170 ? -31.343 -26.037 44.958 1.00 70.94 170 GLU A N 1
ATOM 1410 C CA . GLU A 1 170 ? -31.768 -24.682 45.326 1.00 70.94 170 GLU A CA 1
ATOM 1411 C C . GLU A 1 170 ? -32.167 -23.845 44.096 1.00 70.94 170 GLU A C 1
ATOM 1413 O O . GLU A 1 170 ? -31.355 -23.176 43.451 1.00 70.94 170 GLU A O 1
ATOM 1418 N N . VAL A 1 171 ? -33.464 -23.850 43.779 1.00 68.50 171 VAL A N 1
ATOM 1419 C CA . VAL A 1 171 ? -34.037 -23.159 42.607 1.00 68.50 171 VAL A CA 1
ATOM 1420 C C . VAL A 1 171 ? -33.838 -21.634 42.651 1.00 68.50 171 VAL A C 1
ATOM 1422 O O . VAL A 1 171 ? -33.639 -21.020 41.603 1.00 68.50 171 VAL A O 1
ATOM 1425 N N . ASN A 1 172 ? -33.863 -21.018 43.837 1.00 70.31 172 ASN A N 1
ATOM 1426 C CA . ASN A 1 172 ? -33.758 -19.559 43.983 1.00 70.31 172 ASN A CA 1
ATOM 1427 C C . ASN A 1 172 ? -32.335 -19.046 43.716 1.00 70.31 172 ASN A C 1
ATOM 1429 O O . ASN A 1 172 ? -32.168 -18.185 42.856 1.00 70.31 172 ASN A O 1
ATOM 1433 N N . LYS A 1 173 ? -31.307 -19.649 44.334 1.00 69.25 173 LYS A N 1
ATOM 1434 C CA . LYS A 1 173 ? -29.899 -19.266 44.102 1.00 69.25 173 LYS A CA 1
ATOM 1435 C C . LYS A 1 173 ? -29.467 -19.488 42.654 1.00 69.25 173 LYS A C 1
ATOM 1437 O O . LYS A 1 173 ? -28.655 -18.745 42.110 1.00 69.25 173 LYS A O 1
ATOM 1442 N N . ARG A 1 174 ? -30.052 -20.493 41.995 1.00 62.78 174 ARG A N 1
ATOM 1443 C CA . ARG A 1 174 ? -29.849 -20.731 40.566 1.00 62.78 174 ARG A CA 1
ATOM 1444 C C . ARG A 1 174 ? -30.434 -19.613 39.702 1.00 62.78 174 ARG A C 1
ATOM 1446 O O . ARG A 1 174 ? -29.749 -19.150 38.797 1.00 62.78 174 ARG A O 1
ATOM 1453 N N . LYS A 1 175 ? -31.676 -19.192 39.966 1.00 72.75 175 LYS A N 1
ATOM 1454 C CA . LYS A 1 175 ? -32.307 -18.085 39.232 1.00 72.75 175 LYS A CA 1
ATOM 1455 C C . LYS A 1 175 ? -31.539 -16.780 39.432 1.00 72.75 175 LYS A C 1
ATOM 1457 O O . LYS A 1 175 ? -31.326 -16.075 38.457 1.00 72.75 175 LYS A O 1
ATOM 1462 N N . GLU A 1 176 ? -31.073 -16.508 40.650 1.00 74.88 176 GLU A N 1
ATOM 1463 C CA . GLU A 1 176 ? -30.241 -15.339 40.964 1.00 74.88 176 GLU A CA 1
ATOM 1464 C C . GLU A 1 176 ? -28.929 -15.341 40.161 1.00 74.88 176 GLU A C 1
ATOM 1466 O O . GLU A 1 176 ? -28.648 -14.378 39.448 1.00 74.88 176 GLU A O 1
ATOM 1471 N N . ALA A 1 177 ? -28.185 -16.453 40.162 1.00 71.44 177 ALA A N 1
ATOM 1472 C CA . ALA A 1 177 ? -26.948 -16.586 39.387 1.00 71.44 177 ALA A CA 1
ATOM 1473 C C . ALA A 1 177 ? -27.176 -16.536 37.859 1.00 71.44 177 ALA A C 1
ATOM 1475 O O . ALA A 1 177 ? -26.351 -16.001 37.120 1.00 71.44 177 ALA A O 1
ATOM 1476 N N . GLU A 1 178 ? -28.301 -17.065 37.364 1.00 77.00 178 GLU A N 1
ATOM 1477 C CA . GLU A 1 178 ? -28.697 -16.961 35.951 1.00 77.00 178 GLU A CA 1
ATOM 1478 C C . GLU A 1 178 ? -29.081 -15.511 35.574 1.00 77.00 178 GLU A C 1
ATOM 1480 O O . GLU A 1 178 ? -28.721 -15.053 34.487 1.00 77.00 178 GLU A O 1
ATOM 1485 N N . THR A 1 179 ? -29.733 -14.753 36.468 1.00 77.81 179 THR A N 1
ATOM 1486 C CA . THR A 1 179 ? -30.027 -13.321 36.251 1.00 77.81 179 THR A CA 1
ATOM 1487 C C . THR A 1 179 ? -28.781 -12.440 36.307 1.00 77.81 179 THR A C 1
ATOM 1489 O O . THR A 1 179 ? -28.631 -11.546 35.474 1.00 77.81 179 THR A O 1
ATOM 1492 N N . GLU A 1 180 ? -27.858 -12.717 37.232 1.00 81.00 180 GLU A N 1
ATOM 1493 C CA . GLU A 1 180 ? -26.571 -12.022 37.348 1.00 81.00 180 GLU A CA 1
ATOM 1494 C C . GLU A 1 180 ? -25.726 -12.244 36.090 1.00 81.00 180 GLU A C 1
ATOM 1496 O O . GLU A 1 180 ? -25.248 -11.287 35.479 1.00 81.00 180 GLU A O 1
ATOM 1501 N N . LYS A 1 181 ? -25.652 -13.494 35.617 1.00 81.94 181 LYS A N 1
ATOM 1502 C CA . LYS A 1 181 ? -25.003 -13.839 34.351 1.00 81.94 181 LYS A CA 1
ATOM 1503 C C . LYS A 1 181 ? -25.607 -13.077 33.166 1.00 81.94 181 LYS A C 1
ATOM 1505 O O . LYS A 1 181 ? -24.868 -12.466 32.401 1.00 81.94 181 LYS A O 1
ATOM 1510 N N . SER A 1 182 ? -26.934 -13.089 33.018 1.00 80.38 182 SER A N 1
ATOM 1511 C CA . SER A 1 182 ? -27.610 -12.403 31.906 1.00 80.38 182 SER A CA 1
ATOM 1512 C C . SER A 1 182 ? -27.386 -10.884 31.930 1.00 80.38 182 SER A C 1
ATOM 1514 O O . SER A 1 182 ? -27.320 -10.256 30.869 1.00 80.38 182 SER A O 1
ATOM 1516 N N . SER A 1 183 ? -27.262 -10.291 33.122 1.00 85.25 183 SER A N 1
ATOM 1517 C CA . SER A 1 183 ? -26.922 -8.875 33.298 1.00 85.25 183 SER A CA 1
ATOM 1518 C C . SER A 1 183 ? -25.492 -8.581 32.833 1.00 85.25 183 SER A C 1
ATOM 1520 O O . SER A 1 183 ? -25.283 -7.667 32.033 1.00 85.25 183 SER A O 1
ATOM 1522 N N . LEU A 1 184 ? -24.515 -9.391 33.257 1.00 84.38 184 LEU A N 1
ATOM 1523 C CA . LEU A 1 184 ? -23.109 -9.237 32.864 1.00 84.38 184 LEU A CA 1
ATOM 1524 C C . LEU A 1 184 ? -22.895 -9.473 31.362 1.00 84.38 184 LEU A C 1
ATOM 1526 O O . LEU A 1 184 ? -22.191 -8.700 30.717 1.00 84.38 184 LEU A O 1
ATOM 1530 N N . GLU A 1 185 ? -23.551 -10.476 30.771 1.00 85.56 185 GLU A N 1
ATOM 1531 C CA . GLU A 1 185 ? -23.513 -10.721 29.320 1.00 85.56 185 GLU A CA 1
ATOM 1532 C C . GLU A 1 185 ? -24.054 -9.520 28.528 1.00 85.56 185 GLU A C 1
ATOM 1534 O O . GLU A 1 185 ? -23.472 -9.128 27.515 1.00 85.56 185 GLU A O 1
ATOM 1539 N N . SER A 1 186 ? -25.116 -8.877 29.026 1.00 85.75 186 SER A N 1
ATOM 1540 C CA . SER A 1 186 ? -25.668 -7.661 28.416 1.00 85.75 186 SER A CA 1
ATOM 1541 C C . SER A 1 186 ? -24.695 -6.479 28.505 1.00 85.75 186 SER A C 1
ATOM 1543 O O . SER A 1 186 ? -24.563 -5.712 27.552 1.00 85.75 186 SER A O 1
ATOM 1545 N N . GLN A 1 187 ? -23.979 -6.331 29.626 1.00 87.69 187 GLN A N 1
ATOM 1546 C CA . GLN A 1 187 ? -22.963 -5.284 29.793 1.00 87.69 187 GLN A CA 1
ATOM 1547 C C . GLN A 1 187 ? -21.767 -5.495 28.859 1.00 87.69 187 GLN A C 1
ATOM 1549 O O . GLN A 1 187 ? -21.316 -4.545 28.215 1.00 87.69 187 GLN A O 1
ATOM 1554 N N . VAL A 1 188 ? -21.301 -6.741 28.721 1.00 87.88 188 VAL A N 1
ATOM 1555 C CA . VAL A 1 188 ? -20.238 -7.103 27.775 1.00 87.88 188 VAL A CA 1
ATOM 1556 C C . VAL A 1 188 ? -20.655 -6.779 26.342 1.00 87.88 188 VAL A C 1
ATOM 1558 O O . VAL A 1 188 ? -19.884 -6.140 25.632 1.00 87.88 188 VAL A O 1
ATOM 1561 N N . ASP A 1 189 ? -21.871 -7.137 25.922 1.00 89.81 189 ASP A N 1
ATOM 1562 C CA . ASP A 1 189 ? -22.364 -6.839 24.569 1.00 89.81 189 ASP A CA 1
ATOM 1563 C C . ASP A 1 189 ? -22.418 -5.324 24.291 1.00 89.81 189 ASP A C 1
ATOM 1565 O O . ASP A 1 189 ? -21.979 -4.855 23.237 1.00 89.81 189 ASP A O 1
ATOM 1569 N N . VAL A 1 190 ? -22.872 -4.521 25.261 1.00 91.75 190 VAL A N 1
ATOM 1570 C CA . VAL A 1 190 ? -22.878 -3.053 25.141 1.00 91.75 190 VAL A CA 1
ATOM 1571 C C . VAL A 1 190 ? -21.460 -2.493 25.000 1.00 91.75 190 VAL A C 1
ATOM 1573 O O . VAL A 1 190 ? -21.222 -1.637 24.141 1.00 91.75 190 VAL A O 1
ATOM 1576 N N . LEU A 1 191 ? -20.510 -2.954 25.818 1.00 88.00 191 LEU A N 1
ATOM 1577 C CA . LEU A 1 191 ? -19.116 -2.504 25.755 1.00 88.00 191 LEU A CA 1
ATOM 1578 C C . LEU A 1 191 ? -18.437 -2.942 24.455 1.00 88.00 191 LEU A C 1
ATOM 1580 O O . LEU A 1 191 ? -17.742 -2.140 23.832 1.00 88.00 191 LEU A O 1
ATOM 1584 N N . GLN A 1 192 ? -18.699 -4.163 23.988 1.00 88.50 192 GLN A N 1
ATOM 1585 C CA . GLN A 1 192 ? -18.196 -4.659 22.709 1.00 88.50 192 GLN A CA 1
ATOM 1586 C C . GLN A 1 192 ? -18.732 -3.850 21.527 1.00 88.50 192 GLN A C 1
ATOM 1588 O O . GLN A 1 192 ? -17.961 -3.501 20.636 1.00 88.50 192 GLN A O 1
ATOM 1593 N N . LYS A 1 193 ? -20.020 -3.489 21.528 1.00 90.31 193 LYS A N 1
ATOM 1594 C CA . LYS A 1 193 ? -20.607 -2.617 20.498 1.00 90.31 193 LYS A CA 1
ATOM 1595 C C . LYS A 1 193 ? -19.967 -1.231 20.493 1.00 90.31 193 LYS A C 1
ATOM 1597 O O . LYS A 1 193 ? -19.618 -0.726 19.430 1.00 90.31 193 LYS A O 1
ATOM 1602 N N . LYS A 1 194 ? -19.763 -0.628 21.669 1.00 87.88 194 LYS A N 1
ATOM 1603 C CA . LYS A 1 194 ? -19.078 0.673 21.790 1.00 87.88 194 LYS A CA 1
ATOM 1604 C C . LYS A 1 194 ? -17.634 0.610 21.296 1.00 87.88 194 LYS A C 1
ATOM 1606 O O . LYS A 1 194 ? -17.192 1.525 20.604 1.00 87.88 194 LYS A O 1
ATOM 1611 N N . LEU A 1 195 ? -16.917 -0.459 21.639 1.00 87.75 195 LEU A N 1
ATOM 1612 C CA . LEU A 1 195 ? -15.550 -0.686 21.182 1.00 87.75 195 LEU A CA 1
ATOM 1613 C C . LEU A 1 195 ? -15.506 -0.843 19.659 1.00 87.75 195 LEU A C 1
ATOM 1615 O O . LEU A 1 195 ? -14.727 -0.158 19.002 1.00 87.75 195 LEU A O 1
ATOM 1619 N N . HIS A 1 196 ? -16.395 -1.664 19.099 1.00 86.62 196 HIS A N 1
ATOM 1620 C CA . HIS A 1 196 ? -16.488 -1.881 17.660 1.00 86.62 196 HIS A CA 1
ATOM 1621 C C . HIS A 1 196 ? -16.782 -0.586 16.894 1.00 86.62 196 HIS A C 1
ATOM 1623 O O . HIS A 1 196 ? -16.125 -0.305 15.898 1.00 86.62 196 HIS A O 1
ATOM 1629 N N . GLU A 1 197 ? -17.720 0.239 17.367 1.00 85.25 197 GLU A N 1
ATOM 1630 C CA . GLU A 1 197 ? -18.002 1.535 16.740 1.00 85.25 197 GLU A CA 1
ATOM 1631 C C . GLU A 1 197 ? -16.797 2.489 16.820 1.00 85.25 197 GLU A C 1
ATOM 1633 O O . GLU A 1 197 ? -16.486 3.162 15.836 1.00 85.25 197 GLU A O 1
ATOM 1638 N N . LYS A 1 198 ? -16.054 2.512 17.939 1.00 81.50 198 LYS A N 1
ATOM 1639 C CA . LYS A 1 198 ? -14.810 3.300 18.039 1.00 81.50 198 LYS A CA 1
ATOM 1640 C C . LYS A 1 198 ? -13.735 2.818 17.055 1.00 81.50 198 LYS A C 1
ATOM 1642 O O . LYS A 1 198 ? -13.131 3.647 16.376 1.00 81.50 198 LYS A O 1
ATOM 1647 N N . GLU A 1 199 ? -13.507 1.510 16.956 1.00 79.75 199 GLU A N 1
ATOM 1648 C CA . GLU A 1 199 ? -12.538 0.918 16.018 1.00 79.75 199 GLU A CA 1
ATOM 1649 C C . GLU A 1 199 ? -12.945 1.148 14.557 1.00 79.75 199 GLU A C 1
ATOM 1651 O O . GLU A 1 199 ? -12.122 1.469 13.699 1.00 79.75 199 GLU A O 1
ATOM 1656 N N . LYS A 1 200 ? -14.241 1.046 14.263 1.00 79.75 200 LYS A N 1
ATOM 1657 C CA . LYS A 1 200 ? -14.792 1.334 12.942 1.00 79.75 200 LYS A CA 1
ATOM 1658 C C . LYS A 1 200 ? -14.533 2.784 12.544 1.00 79.75 200 LYS A C 1
ATOM 1660 O O . LYS A 1 200 ? -14.030 3.024 11.449 1.00 79.75 200 LYS A O 1
ATOM 1665 N N . LEU A 1 201 ? -14.804 3.746 13.426 1.00 75.50 201 LEU A N 1
ATOM 1666 C CA . LEU A 1 201 ? -14.564 5.167 13.157 1.00 75.50 201 LEU A CA 1
ATOM 1667 C C . LEU A 1 201 ? -13.079 5.467 12.901 1.00 75.50 201 LEU A C 1
ATOM 1669 O O . LEU A 1 201 ? -12.763 6.143 11.920 1.00 75.50 201 LEU A O 1
ATOM 1673 N N . SER A 1 202 ? -12.163 4.911 13.703 1.00 73.25 202 SER A N 1
ATOM 1674 C CA . SER A 1 202 ? -10.719 5.096 13.476 1.00 73.25 202 SER A CA 1
ATOM 1675 C C . SER A 1 202 ? -10.246 4.454 12.165 1.00 73.25 202 SER A C 1
ATOM 1677 O O . SER A 1 202 ? -9.363 4.975 11.481 1.00 73.25 202 SER A O 1
ATOM 1679 N N . SER A 1 203 ? -10.903 3.378 11.727 1.00 73.75 203 SER A N 1
ATOM 1680 C CA . SER A 1 203 ? -10.622 2.710 10.456 1.00 73.75 203 SER A CA 1
ATOM 1681 C C . SER A 1 203 ? -11.066 3.481 9.203 1.00 73.75 203 SER A C 1
ATOM 1683 O O . SER A 1 203 ? -10.819 3.010 8.097 1.00 73.75 203 SER A O 1
ATOM 1685 N N . HIS A 1 204 ? -11.665 4.674 9.293 1.00 73.06 204 HIS A N 1
ATOM 1686 C CA . HIS A 1 204 ? -12.097 5.428 8.101 1.00 73.06 204 HIS A CA 1
ATOM 1687 C C . HIS A 1 204 ? -11.152 6.558 7.685 1.00 73.06 204 HIS A C 1
ATOM 1689 O O . HIS A 1 204 ? -11.131 6.924 6.507 1.00 73.06 204 HIS A O 1
ATOM 1695 N N . SER A 1 205 ? -10.316 7.063 8.592 1.00 78.44 205 SER A N 1
ATOM 1696 C CA . SER A 1 205 ? -9.368 8.138 8.286 1.00 78.44 205 SER A CA 1
ATOM 1697 C C . SER A 1 205 ? -7.924 7.735 8.537 1.00 78.44 205 SER A C 1
ATOM 1699 O O . SER A 1 205 ? -7.620 7.095 9.535 1.00 78.44 205 SER A O 1
ATOM 1701 N N . VAL A 1 206 ? -7.033 8.150 7.642 1.00 81.69 206 VAL A N 1
ATOM 1702 C CA . VAL A 1 206 ? -5.583 8.096 7.848 1.00 81.69 206 VAL A CA 1
ATOM 1703 C C . VAL A 1 206 ? -5.066 9.524 7.861 1.00 81.69 206 VAL A C 1
ATOM 1705 O O . VAL A 1 206 ? -5.418 10.321 6.987 1.00 81.69 206 VAL A O 1
ATOM 1708 N N . LEU A 1 207 ? -4.254 9.844 8.862 1.00 82.44 207 LEU A N 1
ATOM 1709 C CA . LEU A 1 207 ? -3.705 11.173 9.080 1.00 82.44 207 LEU A CA 1
ATOM 1710 C C . LEU A 1 207 ? -2.196 11.147 8.841 1.00 82.44 207 LEU A C 1
ATOM 1712 O O . LEU A 1 207 ? -1.493 10.283 9.352 1.00 82.44 207 LEU A O 1
ATOM 1716 N N . VAL A 1 208 ? -1.707 12.071 8.018 1.00 85.12 208 VAL A N 1
ATOM 1717 C CA . VAL A 1 208 ? -0.290 12.159 7.641 1.00 85.12 208 VAL A CA 1
ATOM 1718 C C . VAL A 1 208 ? 0.126 13.621 7.673 1.00 85.12 208 VAL A C 1
ATOM 1720 O O . VAL A 1 208 ? -0.619 14.480 7.197 1.00 85.12 208 VAL A O 1
ATOM 1723 N N . SER A 1 209 ? 1.310 13.924 8.209 1.00 87.50 209 SER A N 1
ATOM 1724 C CA . SER A 1 209 ? 1.796 15.303 8.167 1.00 87.50 209 SER A CA 1
ATOM 1725 C C . SER A 1 209 ? 2.247 15.691 6.761 1.00 87.50 209 SER A C 1
ATOM 1727 O O . SER A 1 209 ? 2.650 14.850 5.952 1.00 87.50 209 SER A O 1
ATOM 1729 N N . ILE A 1 210 ? 2.204 16.983 6.448 1.00 88.81 210 ILE A N 1
ATOM 1730 C CA . ILE A 1 210 ? 2.637 17.496 5.148 1.00 88.81 210 ILE A CA 1
ATOM 1731 C C . ILE A 1 210 ? 4.104 17.156 4.860 1.00 88.81 210 ILE A C 1
ATOM 1733 O O . ILE A 1 210 ? 4.419 16.707 3.757 1.00 88.81 210 ILE A O 1
ATOM 1737 N N . THR A 1 211 ? 4.985 17.288 5.853 1.00 86.94 211 THR A N 1
ATOM 1738 C CA . THR A 1 211 ? 6.419 16.996 5.723 1.00 86.94 211 THR A CA 1
ATOM 1739 C C . THR A 1 211 ? 6.650 15.516 5.439 1.00 86.94 211 THR A C 1
ATOM 1741 O O . THR A 1 211 ? 7.435 15.139 4.561 1.00 86.94 211 THR A O 1
ATOM 1744 N N . GLU A 1 212 ? 5.913 14.652 6.134 1.00 84.94 212 GLU A N 1
ATOM 1745 C CA . GLU A 1 212 ? 5.949 13.218 5.910 1.00 84.94 212 GLU A CA 1
ATOM 1746 C C . GLU A 1 212 ? 5.434 12.845 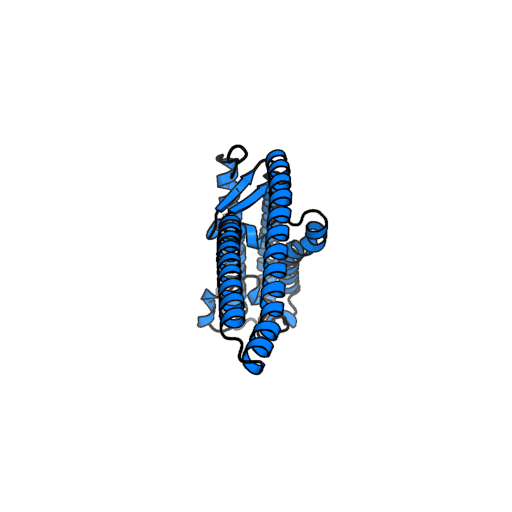4.513 1.00 84.94 212 GLU A C 1
ATOM 1748 O O . GLU A 1 212 ? 6.083 12.067 3.803 1.00 84.94 212 GLU A O 1
ATOM 1753 N N . PHE A 1 213 ? 4.304 13.421 4.098 1.00 89.00 213 PHE A N 1
ATOM 1754 C CA . PHE A 1 213 ? 3.717 13.182 2.785 1.00 89.00 213 PHE A CA 1
ATOM 1755 C C . PHE A 1 213 ? 4.669 13.616 1.662 1.00 89.00 213 PHE A C 1
ATOM 1757 O O . PHE A 1 213 ? 4.897 12.862 0.717 1.00 89.00 213 PHE A O 1
ATOM 1764 N N . GLU A 1 214 ? 5.286 14.795 1.775 1.00 90.06 214 GLU A N 1
ATOM 1765 C CA . GLU A 1 214 ? 6.259 15.304 0.803 1.00 90.06 214 GLU A CA 1
ATOM 1766 C C . GLU A 1 214 ? 7.497 14.413 0.687 1.00 90.06 214 GLU A C 1
ATOM 1768 O O . GLU A 1 214 ? 7.935 14.096 -0.424 1.00 90.06 214 GLU A O 1
ATOM 1773 N N . ARG A 1 215 ? 8.066 13.986 1.821 1.00 86.94 215 ARG A N 1
ATOM 1774 C CA . ARG A 1 215 ? 9.220 13.077 1.846 1.00 86.94 215 ARG A CA 1
ATOM 1775 C C . ARG A 1 215 ? 8.903 11.779 1.110 1.00 86.94 215 ARG A C 1
ATOM 1777 O O . ARG A 1 215 ? 9.713 11.307 0.311 1.00 86.94 215 ARG A O 1
ATOM 1784 N N . ARG A 1 216 ? 7.713 11.228 1.346 1.00 86.19 216 ARG A N 1
ATOM 1785 C CA . ARG A 1 216 ? 7.251 9.998 0.696 1.00 86.19 216 ARG A CA 1
ATOM 1786 C C . ARG A 1 216 ? 6.999 10.190 -0.785 1.00 86.19 216 ARG A C 1
ATOM 1788 O O . ARG A 1 216 ? 7.440 9.378 -1.586 1.00 86.19 216 ARG A O 1
ATOM 1795 N N . LEU A 1 217 ? 6.349 11.284 -1.164 1.00 90.50 217 LEU A N 1
ATOM 1796 C CA . LEU A 1 217 ? 6.109 11.611 -2.563 1.00 90.50 217 LEU A CA 1
ATOM 1797 C C . LEU A 1 217 ? 7.428 11.698 -3.346 1.00 90.50 217 LEU A C 1
ATOM 1799 O O . LEU A 1 217 ? 7.544 11.112 -4.420 1.00 90.50 217 LEU A O 1
ATOM 1803 N N . LYS A 1 218 ? 8.444 12.368 -2.785 1.00 89.56 218 LYS A N 1
ATOM 1804 C CA . LYS A 1 218 ? 9.792 12.451 -3.375 1.00 89.56 218 LYS A CA 1
ATOM 1805 C C . LYS A 1 218 ? 10.464 11.078 -3.465 1.00 89.56 218 LYS A C 1
ATOM 1807 O O . LYS A 1 218 ? 11.066 10.761 -4.491 1.00 89.56 218 LYS A O 1
ATOM 1812 N N . GLY A 1 219 ? 10.343 10.258 -2.419 1.00 87.19 219 GLY A N 1
ATOM 1813 C CA . GLY A 1 219 ? 10.835 8.879 -2.411 1.00 87.19 219 GLY A CA 1
ATOM 1814 C C . GLY A 1 219 ? 10.204 8.040 -3.522 1.00 87.19 219 GLY A C 1
ATOM 1815 O O . GLY A 1 219 ? 10.917 7.459 -4.336 1.00 87.19 219 GLY A O 1
ATOM 1816 N N . LEU A 1 220 ? 8.875 8.065 -3.624 1.00 88.56 220 LEU A N 1
ATOM 1817 C CA . LEU A 1 220 ? 8.122 7.362 -4.659 1.00 88.56 220 LEU A CA 1
ATOM 1818 C C . LEU A 1 220 ? 8.498 7.836 -6.068 1.00 88.56 220 LEU A C 1
ATOM 1820 O O . LEU A 1 220 ? 8.720 7.007 -6.948 1.00 88.56 220 LEU A O 1
ATOM 1824 N N . ALA A 1 221 ? 8.646 9.146 -6.277 1.00 91.19 221 ALA A N 1
ATOM 1825 C CA . ALA A 1 221 ? 9.089 9.702 -7.554 1.00 91.19 221 ALA A CA 1
ATOM 1826 C C . ALA A 1 221 ? 10.481 9.181 -7.958 1.00 91.19 221 ALA A C 1
ATOM 1828 O O . ALA A 1 221 ? 10.689 8.793 -9.110 1.00 91.19 221 ALA A O 1
ATOM 1829 N N . LYS A 1 222 ? 11.430 9.117 -7.010 1.00 90.31 222 LYS A N 1
ATOM 1830 C CA . LYS A 1 222 ? 12.774 8.556 -7.239 1.00 90.31 222 LYS A CA 1
ATOM 1831 C C . LYS A 1 222 ? 12.703 7.077 -7.625 1.00 90.31 222 LYS A C 1
ATOM 1833 O O . LYS A 1 222 ? 13.384 6.668 -8.563 1.00 90.31 222 LYS A O 1
ATOM 1838 N N . LEU A 1 223 ? 11.870 6.297 -6.937 1.00 89.19 223 LEU A N 1
ATOM 1839 C CA . LEU A 1 223 ? 11.680 4.871 -7.217 1.00 89.19 223 LEU A CA 1
ATOM 1840 C C . LEU A 1 223 ? 11.062 4.657 -8.600 1.00 89.19 223 LEU A C 1
ATOM 1842 O O . LEU A 1 223 ? 11.567 3.840 -9.364 1.00 89.19 223 LEU A O 1
ATOM 1846 N N . CYS A 1 224 ? 10.051 5.443 -8.974 1.00 92.25 224 CYS A N 1
ATOM 1847 C CA . CYS A 1 224 ? 9.449 5.393 -10.308 1.00 92.25 224 CYS A CA 1
ATOM 1848 C C . CYS A 1 224 ? 10.458 5.733 -11.406 1.00 92.25 224 CYS A C 1
ATOM 1850 O O . CYS A 1 224 ? 10.569 5.011 -12.393 1.00 92.25 224 CYS A O 1
ATOM 1852 N N . ARG A 1 225 ? 11.234 6.808 -11.217 1.00 94.62 225 ARG A N 1
ATOM 1853 C CA . ARG A 1 225 ? 12.283 7.209 -12.160 1.00 94.62 225 ARG A CA 1
ATOM 1854 C C . ARG A 1 225 ? 13.314 6.097 -12.347 1.00 94.62 225 ARG A C 1
ATOM 1856 O O . ARG A 1 225 ? 13.639 5.754 -13.478 1.00 94.62 225 ARG A O 1
ATOM 1863 N N . ASN A 1 226 ? 13.813 5.529 -11.251 1.00 93.75 226 ASN A N 1
ATOM 1864 C CA . ASN A 1 226 ? 14.779 4.437 -11.315 1.00 93.75 226 ASN A CA 1
ATOM 1865 C C . ASN A 1 226 ? 14.160 3.178 -11.950 1.00 93.75 226 ASN A C 1
ATOM 1867 O O . ASN A 1 226 ? 14.829 2.505 -12.724 1.00 93.75 226 ASN A O 1
ATOM 1871 N N . SER A 1 227 ? 12.879 2.898 -11.682 1.00 93.75 227 SER A N 1
ATOM 1872 C CA . SER A 1 227 ? 12.157 1.773 -12.292 1.00 93.75 227 SER A CA 1
ATOM 1873 C 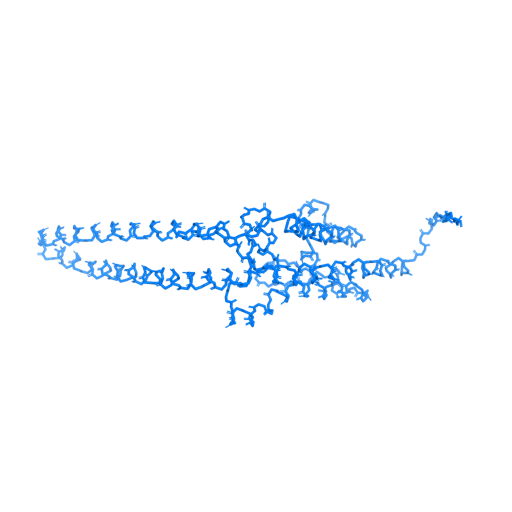C . SER A 1 227 ? 12.072 1.922 -13.804 1.00 93.75 227 SER A C 1
ATOM 1875 O O . SER A 1 227 ? 12.326 0.966 -14.520 1.00 93.75 227 SER A O 1
ATOM 1877 N N . LEU A 1 228 ? 11.769 3.124 -14.302 1.00 95.12 228 LEU A N 1
ATOM 1878 C CA . LEU A 1 228 ? 11.766 3.394 -15.739 1.00 95.12 228 LEU A CA 1
ATOM 1879 C C . LEU A 1 228 ? 13.152 3.204 -16.361 1.00 95.12 228 LEU A C 1
ATOM 1881 O O . LEU A 1 228 ? 13.265 2.574 -17.404 1.00 95.12 228 LEU A O 1
ATOM 1885 N N . MET A 1 229 ? 14.204 3.713 -15.713 1.00 95.00 229 MET A N 1
ATOM 1886 C CA . MET A 1 229 ? 15.578 3.555 -16.203 1.00 95.00 229 MET A CA 1
ATOM 1887 C C . MET A 1 229 ? 15.979 2.079 -16.291 1.00 95.00 229 MET A C 1
ATOM 1889 O O . MET A 1 229 ? 16.451 1.635 -17.335 1.00 95.00 229 MET A O 1
ATOM 1893 N N . TYR A 1 230 ? 15.761 1.307 -15.223 1.00 95.06 230 TYR A N 1
ATOM 1894 C CA . TYR A 1 230 ? 16.105 -0.113 -15.226 1.00 95.06 230 TYR A CA 1
ATOM 1895 C C . TYR A 1 230 ? 15.193 -0.943 -16.117 1.00 95.06 230 TYR A C 1
ATOM 1897 O O . TYR A 1 230 ? 15.665 -1.924 -16.670 1.00 95.06 230 TYR A O 1
ATOM 1905 N N . LEU A 1 231 ? 13.932 -0.549 -16.313 1.00 95.12 231 LEU A N 1
ATOM 1906 C CA . LEU A 1 231 ? 13.066 -1.185 -17.300 1.00 95.12 231 LEU A CA 1
ATOM 1907 C C . LEU A 1 231 ? 13.666 -1.060 -18.703 1.00 95.12 231 LEU A C 1
ATOM 1909 O O . LEU A 1 231 ? 13.822 -2.069 -19.380 1.00 95.12 231 LEU A O 1
ATOM 1913 N N . SER A 1 232 ? 14.036 0.153 -19.121 1.00 95.06 232 SER A N 1
ATOM 1914 C CA . SER A 1 232 ? 14.626 0.371 -20.445 1.00 95.06 232 SER A CA 1
ATOM 1915 C C . SER A 1 232 ? 15.914 -0.432 -20.635 1.00 95.06 232 SER A C 1
ATOM 1917 O O . SER A 1 232 ? 16.091 -1.068 -21.668 1.00 95.06 232 SER A O 1
ATOM 1919 N N . LEU A 1 233 ? 16.789 -0.448 -19.624 1.00 94.94 233 LEU A N 1
ATOM 1920 C CA . LEU A 1 233 ? 18.034 -1.222 -19.663 1.00 94.94 233 LEU A CA 1
ATOM 1921 C C . LEU A 1 233 ? 17.784 -2.735 -19.650 1.00 94.94 233 LEU A C 1
ATOM 1923 O O . LEU A 1 233 ? 18.494 -3.476 -20.322 1.00 94.94 233 LEU A O 1
ATOM 1927 N N . ALA A 1 234 ? 16.774 -3.198 -18.910 1.00 93.06 234 ALA A N 1
ATOM 1928 C CA . ALA A 1 234 ? 16.400 -4.604 -18.874 1.00 93.06 234 ALA A CA 1
ATOM 1929 C C . ALA A 1 234 ? 15.913 -5.080 -20.242 1.00 93.06 234 ALA A C 1
ATOM 1931 O O . ALA A 1 234 ? 16.346 -6.136 -20.688 1.00 93.06 234 ALA A O 1
ATOM 1932 N N . ILE A 1 235 ? 15.056 -4.298 -20.902 1.00 92.31 235 ILE A N 1
ATOM 1933 C CA . ILE A 1 235 ? 14.540 -4.613 -22.239 1.00 92.31 235 ILE A CA 1
ATOM 1934 C C . ILE A 1 235 ? 15.686 -4.676 -23.243 1.00 92.31 235 ILE A C 1
ATOM 1936 O O . ILE A 1 235 ? 15.821 -5.676 -23.937 1.00 92.31 235 ILE A O 1
ATOM 1940 N N . GLU A 1 236 ? 16.533 -3.645 -23.280 1.00 92.56 236 GLU A N 1
ATOM 1941 C CA . GLU A 1 236 ? 17.682 -3.599 -24.190 1.00 92.56 236 GLU A CA 1
ATOM 1942 C C . GLU A 1 236 ? 18.605 -4.805 -23.988 1.00 92.56 236 GLU A C 1
ATOM 1944 O O . GLU A 1 236 ? 19.029 -5.444 -24.949 1.00 92.56 236 GLU A O 1
ATOM 1949 N N . PHE A 1 237 ? 18.874 -5.157 -22.727 1.00 92.81 237 PHE A N 1
ATOM 1950 C CA . PHE A 1 237 ? 19.672 -6.330 -22.407 1.00 92.81 237 PHE A CA 1
ATOM 1951 C C . PHE A 1 237 ? 19.035 -7.606 -22.966 1.00 92.81 237 PHE A C 1
ATOM 1953 O O . PHE A 1 237 ? 19.725 -8.345 -23.657 1.00 92.81 237 PHE A O 1
ATOM 1960 N N . GLU A 1 238 ? 17.744 -7.857 -22.731 1.00 90.31 238 GLU A N 1
ATOM 1961 C CA . GLU A 1 238 ? 17.080 -9.056 -23.265 1.00 90.31 238 GLU A CA 1
ATOM 1962 C C . GLU A 1 238 ? 17.065 -9.097 -24.791 1.00 90.31 238 GLU A C 1
ATOM 1964 O O . GLU A 1 238 ? 17.381 -10.130 -25.375 1.00 90.31 238 GLU A O 1
ATOM 1969 N N . GLU A 1 239 ? 16.726 -7.986 -25.447 1.00 88.50 239 GLU A N 1
ATOM 1970 C CA . GLU A 1 239 ? 16.689 -7.918 -26.910 1.00 88.50 239 GLU A CA 1
ATOM 1971 C C . GLU A 1 239 ? 18.075 -8.163 -27.519 1.00 88.50 239 GLU A C 1
ATOM 1973 O O . GLU A 1 239 ? 18.189 -8.887 -28.502 1.00 88.50 239 GLU A O 1
ATOM 1978 N N . SER A 1 240 ? 19.146 -7.660 -26.892 1.00 87.94 240 SER A N 1
ATOM 1979 C CA . SER A 1 240 ? 20.523 -7.895 -27.352 1.00 87.94 240 SER A CA 1
ATOM 1980 C C . SER A 1 240 ? 20.973 -9.360 -27.279 1.00 87.94 240 SER A C 1
ATOM 1982 O O . SER A 1 240 ? 21.923 -9.741 -27.960 1.00 87.94 240 SER A O 1
ATOM 1984 N N . GLN A 1 241 ? 20.339 -10.170 -26.423 1.00 85.44 241 GLN A N 1
ATOM 1985 C CA . GLN A 1 241 ? 20.677 -11.585 -26.238 1.00 85.44 241 GLN A CA 1
ATOM 1986 C C . GLN A 1 241 ? 19.838 -12.516 -27.119 1.00 85.44 241 GLN A C 1
ATOM 1988 O O . GLN A 1 241 ? 20.150 -13.704 -27.206 1.00 85.44 241 GLN A O 1
ATOM 1993 N N . LYS A 1 242 ? 18.771 -12.014 -27.754 1.00 82.50 242 LYS A N 1
ATOM 1994 C CA . LYS A 1 242 ? 17.965 -12.812 -28.680 1.00 82.50 242 LYS A CA 1
ATOM 1995 C C . LYS A 1 242 ? 18.754 -13.044 -29.966 1.00 82.50 242 LYS A C 1
ATOM 1997 O O . LYS A 1 242 ? 19.301 -12.111 -30.551 1.00 82.50 242 LYS A O 1
ATOM 2002 N N . GLU A 1 243 ? 18.808 -14.296 -30.416 1.00 69.88 243 GLU A N 1
ATOM 2003 C CA . GLU A 1 243 ? 19.335 -14.607 -31.744 1.00 69.88 243 GLU A CA 1
ATOM 2004 C C . GLU A 1 243 ? 18.471 -13.909 -32.800 1.00 69.88 243 GLU A C 1
ATOM 2006 O O . GLU A 1 243 ? 17.251 -13.803 -32.649 1.00 69.88 243 GLU A O 1
ATOM 2011 N N . SER A 1 244 ? 19.105 -13.384 -33.852 1.00 59.88 244 SER A N 1
ATOM 2012 C CA . SER A 1 244 ? 18.426 -12.658 -34.923 1.00 59.88 244 SER A CA 1
ATOM 2013 C C . SER A 1 244 ? 17.612 -13.631 -35.772 1.00 59.88 244 SER A C 1
ATOM 2015 O O . SER A 1 244 ? 18.023 -14.010 -36.871 1.00 59.88 244 SER A O 1
ATOM 2017 N N . ASP A 1 245 ? 16.460 -14.048 -35.262 1.00 56.53 245 ASP A N 1
ATOM 2018 C CA . ASP A 1 245 ? 15.533 -14.897 -35.991 1.00 56.53 245 ASP A CA 1
ATOM 2019 C C . ASP A 1 245 ? 14.765 -14.021 -36.997 1.00 56.53 245 ASP A C 1
ATOM 2021 O O . ASP A 1 245 ? 13.664 -13.528 -36.772 1.00 56.53 245 ASP A O 1
ATOM 2025 N N . GLY A 1 246 ? 15.465 -13.685 -38.081 1.00 58.28 246 GLY A N 1
ATOM 2026 C CA . GLY A 1 246 ? 14.916 -13.625 -39.430 1.00 58.28 246 GLY A CA 1
ATOM 2027 C C . GLY A 1 246 ? 13.698 -12.750 -39.728 1.00 58.28 246 GLY A C 1
ATOM 2028 O O . GLY A 1 246 ? 13.012 -13.063 -40.691 1.00 58.28 246 GLY A O 1
ATOM 2029 N N . LEU A 1 247 ? 13.412 -11.662 -39.007 1.00 57.34 247 LEU A N 1
ATOM 2030 C CA . LEU A 1 247 ? 12.591 -10.562 -39.548 1.00 57.34 247 LEU A CA 1
ATOM 2031 C C . LEU A 1 247 ? 12.830 -9.238 -38.806 1.00 57.34 247 LEU A C 1
ATOM 2033 O O . LEU A 1 247 ? 11.954 -8.694 -38.134 1.00 57.34 247 LEU A O 1
ATOM 2037 N N . VAL A 1 248 ? 14.035 -8.686 -38.933 1.00 59.53 248 VAL A N 1
ATOM 2038 C CA . VAL A 1 248 ? 14.306 -7.323 -38.462 1.00 59.53 248 VAL A CA 1
ATOM 2039 C C . VAL A 1 248 ? 13.707 -6.358 -39.482 1.00 59.53 248 VAL A C 1
ATOM 2041 O O . VAL A 1 248 ? 14.245 -6.208 -40.575 1.00 59.53 248 VAL A O 1
ATOM 2044 N N . ILE A 1 249 ? 12.581 -5.721 -39.157 1.00 61.50 249 ILE A N 1
ATOM 2045 C CA . ILE A 1 249 ? 12.050 -4.616 -39.965 1.00 61.50 249 ILE A CA 1
ATOM 2046 C C . ILE A 1 249 ? 12.914 -3.390 -39.646 1.00 61.50 249 ILE A C 1
ATOM 2048 O O . ILE A 1 249 ? 12.819 -2.873 -38.528 1.00 61.50 249 ILE A O 1
ATOM 2052 N N . PRO A 1 250 ? 13.767 -2.910 -40.572 1.00 57.34 250 PRO A N 1
ATOM 2053 C CA . PRO A 1 250 ? 14.547 -1.711 -40.328 1.00 57.34 250 PRO A CA 1
ATOM 2054 C C . PRO A 1 250 ? 13.579 -0.539 -40.177 1.00 57.34 250 PRO A C 1
ATOM 2056 O O . PRO A 1 250 ? 12.851 -0.177 -41.100 1.00 57.34 250 PRO A O 1
ATOM 2059 N N . ARG A 1 251 ? 13.537 0.039 -38.978 1.00 64.38 251 ARG A N 1
ATOM 2060 C CA . ARG A 1 251 ? 12.787 1.260 -38.718 1.00 64.38 251 ARG A CA 1
ATOM 2061 C C . ARG A 1 251 ? 13.750 2.422 -38.875 1.00 64.38 251 ARG A C 1
ATOM 2063 O O . ARG A 1 251 ? 14.573 2.659 -37.995 1.00 64.38 251 ARG A O 1
ATOM 2070 N N . GLU A 1 252 ? 13.645 3.146 -39.982 1.00 60.94 252 GLU A N 1
ATOM 2071 C CA . GLU A 1 252 ? 14.315 4.437 -40.092 1.00 60.94 252 GLU A CA 1
ATOM 2072 C C . GLU A 1 252 ? 13.758 5.354 -39.002 1.00 60.94 252 GLU A C 1
ATOM 2074 O O . GLU A 1 252 ? 12.564 5.666 -38.964 1.00 60.94 252 GLU A O 1
ATOM 2079 N N . VAL A 1 253 ? 14.616 5.724 -38.053 1.00 65.50 253 VAL A N 1
ATOM 2080 C CA . VAL A 1 253 ? 14.303 6.764 -37.081 1.00 65.50 253 VAL A CA 1
ATOM 2081 C C . VAL A 1 253 ? 14.439 8.083 -37.835 1.00 65.50 253 VAL A C 1
ATOM 2083 O O . VAL A 1 253 ? 15.548 8.391 -38.274 1.00 65.50 253 VAL A O 1
ATOM 2086 N N . PRO A 1 254 ? 13.359 8.865 -38.014 1.00 65.50 254 PRO A N 1
ATOM 2087 C CA . PRO A 1 254 ? 13.466 10.153 -38.674 1.00 65.50 254 PRO A CA 1
ATOM 2088 C C . PRO A 1 254 ? 14.411 11.028 -37.854 1.00 65.50 254 PRO A C 1
ATOM 2090 O O . PRO A 1 254 ? 14.111 11.376 -36.707 1.00 65.50 254 PRO A O 1
ATOM 2093 N N . LEU A 1 255 ? 15.566 11.350 -38.427 1.00 70.00 255 LEU A N 1
ATOM 2094 C CA . LEU A 1 255 ? 16.420 12.398 -37.898 1.00 70.00 255 LEU A CA 1
ATOM 2095 C C . LEU A 1 255 ? 15.668 13.715 -38.122 1.00 70.00 255 LEU A C 1
ATOM 2097 O O . LEU A 1 255 ? 15.272 14.019 -39.247 1.00 70.00 255 LEU A O 1
ATOM 2101 N N . LYS A 1 256 ? 15.387 14.429 -37.029 1.00 56.62 256 LYS A N 1
ATOM 2102 C CA . LYS A 1 256 ? 14.896 15.809 -37.092 1.00 56.62 256 LYS A CA 1
ATOM 2103 C C . LYS A 1 256 ? 15.986 16.737 -37.603 1.00 56.62 256 LYS A C 1
ATOM 2105 O O . LYS A 1 256 ? 17.150 16.528 -37.195 1.00 56.62 256 LYS A O 1
#